Protein AF-A0A9N9N302-F1 (afdb_monomer)

InterPro domains:
  IPR014729 Rossmann-like alpha/beta/alpha sandwich fold [G3DSA:3.40.50.620] (1-184)
  IPR020058 Glutamyl/glutaminyl-tRNA synthetase, class Ib, catalytic domain [PF00749] (1-114)
  IPR020058 Glutamyl/glutaminyl-tRNA synthetase, class Ib, catalytic domain [PF00749] (119-184)
  IPR049940 Glutamyl-Q tRNA(Asp) synthetase/Glutamate--tRNA ligase [PTHR43311] (6-115)

Radius of gyration: 22.38 Å; Cα contacts (8 Å, |Δi|>4): 135; chains: 1; bounding box: 50×40×56 Å

Sequence (184 aa):
ELTQEKERYIKENGKSNYQYSRKCLQLNQKEVQNLLQNKTPYVLRLKIPQEHNYSFCDLVRGEVKFQGKDIEDFVLFRQNGIPNYNFACVIDDYLMKISHVLRGEEHLSNAGKQLRDKETSQWQLIGQLREKGYLPQAIVNYLLLLGWHPGTTEEVFNLEEAIKQFNLEGLNAR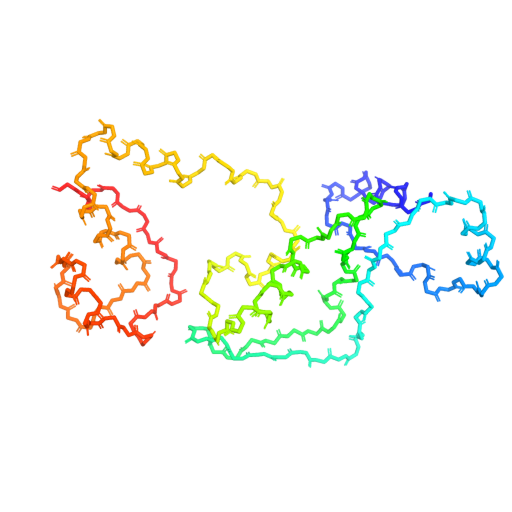GAVYDLEKLN

Foldseek 3Di:
DQVVVQVVCCVVVVDNPDFDPCVCVPDDPVRVVVCVVVVPQDFDFADFDQADKDWDQDLAPGIDIDGSVVDGRDTQAHSVRDGQPVNVVVVCCVVVVPPDDDDDPVVVPPVPPPPPDDVCPDVVVVVVCVVVPQDPQLVVLVVLLQQFDLPDPDSHDGPVRCVVSDDSVRGHPDGGDDDCVSSD

Secondary structure (DSSP, 8-state):
-HHHHHHHHHHHHS-S-PPP--GGGG--HHHHHHHHHTT----EE----SSPEEEEEETTTEEEEEEGGGS---EEE-TTSPBPHHHHHHHHHHHTT-------GGGGTTTS-TTSS-SSSSHHHHHHHHHTT--HHHHHHHHHTSSB--SSS-----HHHHHHH--GGGB-SSPPP--GGGG-

Structure (mmCIF, N/CA/C/O backbone):
data_AF-A0A9N9N302-F1
#
_entry.id   AF-A0A9N9N302-F1
#
loop_
_atom_site.group_PDB
_atom_site.id
_atom_site.type_symbol
_atom_site.label_atom_id
_atom_site.label_alt_id
_atom_site.label_comp_id
_atom_site.label_asym_id
_atom_site.label_entity_id
_atom_site.label_seq_id
_atom_site.pdbx_PDB_ins_code
_atom_site.Cartn_x
_atom_site.Cartn_y
_atom_site.Cartn_z
_atom_site.occupancy
_atom_site.B_iso_or_equiv
_atom_site.auth_seq_id
_atom_site.auth_comp_id
_atom_site.auth_asym_id
_atom_site.auth_atom_id
_atom_site.pdbx_PDB_model_num
ATOM 1 N N . GLU A 1 1 ? -11.206 7.698 26.979 1.00 81.12 1 GLU A N 1
ATOM 2 C CA . GLU A 1 1 ? -10.444 6.478 27.329 1.00 81.12 1 GLU A CA 1
ATOM 3 C C . GLU A 1 1 ? -9.479 6.026 26.239 1.00 81.12 1 GLU A C 1
ATOM 5 O O . GLU A 1 1 ? -8.291 6.220 26.430 1.00 81.12 1 GLU A O 1
ATOM 10 N N . LEU A 1 2 ? -9.930 5.493 25.093 1.00 85.50 2 LEU A N 1
ATOM 11 C CA . LEU A 1 2 ? -9.014 4.946 24.068 1.00 85.50 2 LEU A CA 1
ATOM 12 C C . LEU A 1 2 ? -7.982 5.963 23.546 1.00 85.50 2 LEU A C 1
ATOM 14 O O . LEU A 1 2 ? -6.823 5.624 23.332 1.00 85.50 2 LEU A O 1
ATOM 18 N N . THR A 1 3 ? -8.386 7.226 23.378 1.00 83.94 3 THR A N 1
ATOM 19 C CA . THR A 1 3 ? -7.467 8.315 23.007 1.00 83.94 3 THR A CA 1
ATOM 20 C C . THR A 1 3 ? -6.394 8.534 24.072 1.00 83.94 3 THR A C 1
ATOM 22 O O . THR A 1 3 ? -5.218 8.615 23.745 1.00 83.94 3 THR A O 1
ATOM 25 N N . GLN A 1 4 ? -6.786 8.541 25.348 1.00 86.19 4 GLN A N 1
ATOM 26 C CA . GLN A 1 4 ? -5.867 8.723 26.476 1.00 86.19 4 GLN A CA 1
ATOM 27 C C . GLN A 1 4 ? -4.920 7.528 26.634 1.00 86.19 4 GLN A C 1
ATOM 29 O O . GLN A 1 4 ? -3.762 7.708 26.991 1.00 86.19 4 GLN A O 1
ATOM 34 N N . GLU A 1 5 ? -5.391 6.309 26.356 1.00 86.19 5 GLU A N 1
ATOM 35 C CA . GLU A 1 5 ? -4.559 5.101 26.341 1.00 86.19 5 GLU A CA 1
ATOM 36 C C . GLU A 1 5 ? -3.462 5.202 25.273 1.00 86.19 5 GLU A C 1
ATOM 38 O O . GLU A 1 5 ? -2.284 4.996 25.567 1.00 86.19 5 GLU A O 1
ATOM 43 N N . LYS A 1 6 ? -3.836 5.618 24.056 1.00 85.38 6 LYS A N 1
ATOM 44 C CA . LYS A 1 6 ? -2.888 5.881 22.969 1.00 85.38 6 LYS A CA 1
ATOM 45 C C . LYS A 1 6 ? -1.891 6.985 23.336 1.00 85.38 6 LYS A C 1
ATOM 47 O O . LYS A 1 6 ? -0.692 6.816 23.134 1.00 85.38 6 LYS A O 1
ATOM 52 N N . GLU A 1 7 ? -2.365 8.110 23.868 1.00 87.81 7 GLU A N 1
ATOM 53 C CA . GLU A 1 7 ? -1.515 9.234 24.289 1.00 87.81 7 GLU A CA 1
ATOM 54 C C . GLU A 1 7 ? -0.524 8.824 25.384 1.00 87.81 7 GLU A C 1
ATOM 56 O O . GLU A 1 7 ? 0.654 9.181 25.316 1.00 87.81 7 GLU A O 1
ATOM 61 N N . ARG A 1 8 ? -0.975 8.024 26.358 1.00 88.25 8 ARG A N 1
ATOM 62 C CA . ARG A 1 8 ? -0.123 7.478 27.419 1.00 88.25 8 ARG A CA 1
ATOM 63 C C . ARG A 1 8 ? 0.974 6.585 26.844 1.00 88.25 8 ARG A C 1
ATOM 65 O O . ARG A 1 8 ? 2.140 6.809 27.155 1.00 88.25 8 ARG A O 1
ATOM 72 N N . TYR A 1 9 ? 0.626 5.651 25.956 1.00 86.94 9 TYR A N 1
ATOM 73 C CA . TYR A 1 9 ? 1.608 4.777 25.310 1.00 86.94 9 TYR A CA 1
ATOM 74 C C . TYR A 1 9 ? 2.693 5.572 24.578 1.00 86.94 9 TYR A C 1
ATOM 76 O O . TYR A 1 9 ? 3.880 5.273 24.721 1.00 86.94 9 TYR A O 1
ATOM 84 N N . ILE A 1 10 ? 2.292 6.595 23.816 1.00 87.38 10 ILE A N 1
ATOM 85 C CA . ILE A 1 10 ? 3.221 7.445 23.061 1.00 87.38 10 ILE A CA 1
ATOM 86 C C . ILE A 1 10 ? 4.165 8.184 24.012 1.00 87.38 10 ILE A C 1
ATOM 88 O O . ILE A 1 10 ? 5.368 8.235 23.760 1.00 87.38 10 ILE A O 1
ATOM 92 N N . LYS A 1 11 ? 3.634 8.724 25.114 1.00 89.12 11 LYS A N 1
ATOM 93 C CA . LYS A 1 11 ? 4.417 9.452 26.117 1.00 89.12 11 LYS A CA 1
ATOM 94 C C . LYS A 1 11 ? 5.436 8.558 26.829 1.00 89.12 11 LYS A C 1
ATOM 96 O O . LYS A 1 11 ? 6.553 9.001 27.068 1.00 89.12 11 LYS A O 1
ATOM 101 N N . GLU A 1 12 ? 5.060 7.327 27.165 1.00 91.38 12 GLU A N 1
ATOM 102 C CA . GLU A 1 12 ? 5.911 6.390 27.913 1.00 91.38 12 GLU A CA 1
ATOM 103 C C . GLU A 1 12 ? 6.979 5.725 27.037 1.00 91.38 12 GLU A C 1
ATOM 105 O O . GLU A 1 12 ? 8.106 5.530 27.480 1.00 91.38 12 GLU A O 1
ATOM 110 N N . ASN A 1 13 ? 6.645 5.396 25.786 1.00 87.12 13 ASN A N 1
ATOM 111 C CA . ASN A 1 13 ? 7.527 4.614 24.915 1.00 87.12 13 ASN A CA 1
ATOM 112 C C . ASN A 1 13 ? 8.286 5.461 23.887 1.00 87.12 13 ASN A C 1
ATOM 114 O O . ASN A 1 13 ? 9.156 4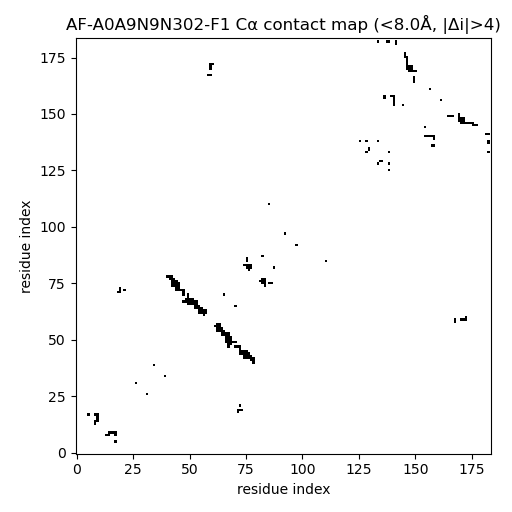.936 23.193 1.00 87.12 13 ASN A O 1
ATOM 118 N N . GLY A 1 14 ? 7.928 6.739 23.721 1.00 81.38 14 GLY A N 1
ATOM 119 C CA . GLY A 1 14 ? 8.500 7.619 22.697 1.00 81.38 14 GLY A CA 1
ATOM 120 C C . GLY A 1 14 ? 8.230 7.156 21.259 1.00 81.38 14 GLY A C 1
ATOM 121 O O . GLY A 1 14 ? 8.881 7.621 20.325 1.00 81.38 14 GLY A O 1
ATOM 122 N N . LYS A 1 15 ? 7.293 6.219 21.060 1.00 76.50 15 LYS A N 1
ATOM 123 C CA . LYS A 1 15 ? 6.973 5.615 19.762 1.00 76.50 15 LYS A CA 1
ATOM 124 C C . LYS A 1 15 ? 5.497 5.794 19.431 1.00 76.50 15 LYS A C 1
ATOM 126 O O . LYS A 1 15 ? 4.630 5.687 20.292 1.00 76.50 15 LYS A O 1
ATOM 131 N N . SER A 1 16 ? 5.207 6.030 18.154 1.00 72.75 16 SER A N 1
ATOM 132 C CA . SER A 1 16 ? 3.845 6.222 17.640 1.00 72.75 16 SER A CA 1
ATOM 133 C C . SER A 1 16 ? 3.127 4.925 17.254 1.00 72.75 16 SER A C 1
ATOM 135 O O . SER A 1 16 ? 1.956 4.972 16.882 1.00 72.75 16 SER A O 1
ATOM 137 N N . ASN A 1 17 ? 3.793 3.771 17.350 1.00 76.88 17 ASN A N 1
ATOM 138 C CA . ASN A 1 17 ? 3.278 2.457 16.951 1.00 76.88 17 ASN A CA 1
ATOM 139 C C . ASN A 1 17 ? 2.370 1.809 18.013 1.00 76.88 17 ASN A C 1
ATOM 141 O O . ASN A 1 17 ? 2.449 0.605 18.243 1.00 76.88 17 ASN A O 1
ATOM 145 N N . TYR A 1 18 ? 1.523 2.605 18.667 1.00 82.62 18 TYR A N 1
ATOM 146 C CA . TYR A 1 18 ? 0.508 2.080 19.576 1.00 82.62 18 TYR A CA 1
ATOM 147 C C . TYR A 1 18 ? -0.401 1.101 18.828 1.00 82.62 18 TYR A C 1
ATOM 149 O O . TYR A 1 18 ? -0.991 1.473 17.814 1.00 82.62 18 TYR A O 1
ATOM 157 N N . GLN A 1 19 ? -0.535 -0.110 19.364 1.00 84.19 19 GLN A N 1
ATOM 158 C CA . GLN A 1 19 ? -1.494 -1.103 18.900 1.00 84.19 19 GLN A CA 1
ATOM 159 C C . GLN A 1 19 ? -2.711 -1.103 19.815 1.00 84.19 19 GLN A C 1
ATOM 161 O O . GLN A 1 19 ? -2.589 -1.078 21.041 1.00 84.19 19 GLN A O 1
ATOM 166 N N . TYR A 1 20 ? -3.895 -1.148 19.216 1.00 89.50 20 TYR A N 1
ATOM 167 C CA . TYR A 1 20 ? -5.139 -1.216 19.964 1.00 89.50 20 TYR A CA 1
ATOM 168 C C . TYR A 1 20 ? -5.222 -2.462 20.862 1.00 89.50 20 TYR A C 1
ATOM 170 O O . TYR A 1 20 ? -5.165 -3.594 20.390 1.00 89.50 20 TYR A O 1
ATOM 178 N N . SER A 1 21 ? -5.462 -2.247 22.158 1.00 89.62 21 SER A N 1
ATOM 179 C CA . SER A 1 21 ? -5.502 -3.287 23.200 1.00 89.62 21 SER A CA 1
ATOM 180 C C . SER A 1 21 ? -6.695 -4.245 23.138 1.00 89.62 21 SER A C 1
ATOM 182 O O . SER A 1 21 ? -6.805 -5.137 23.975 1.00 89.62 21 SER A O 1
ATOM 184 N N . ARG A 1 22 ? -7.628 -4.055 22.193 1.00 92.88 22 ARG A N 1
ATOM 185 C CA . ARG A 1 22 ? -8.879 -4.830 22.083 1.00 92.88 22 ARG A CA 1
ATOM 186 C C . ARG A 1 22 ? -9.813 -4.734 23.289 1.00 92.88 22 ARG A C 1
ATOM 188 O O . ARG A 1 22 ? -10.764 -5.508 23.381 1.00 92.88 22 ARG A O 1
ATOM 195 N N . LYS A 1 23 ? -9.618 -3.746 24.171 1.00 92.69 23 LYS A N 1
ATOM 196 C CA . LYS A 1 23 ? -10.437 -3.536 25.379 1.00 92.69 23 LYS A CA 1
ATOM 197 C C . LYS A 1 23 ? -11.946 -3.547 25.097 1.00 92.69 23 LYS A C 1
ATOM 199 O O . LYS A 1 23 ? -12.710 -4.096 25.883 1.00 92.69 23 LYS A O 1
ATOM 204 N N . CYS A 1 24 ? -12.398 -3.000 23.964 1.00 94.12 24 CYS A N 1
ATOM 205 C CA . CYS A 1 24 ? -13.832 -2.936 23.656 1.00 94.12 24 CYS A CA 1
ATOM 206 C C . CYS A 1 24 ? -14.459 -4.299 23.329 1.00 94.12 24 CYS A C 1
ATOM 208 O O . CYS A 1 24 ? -15.681 -4.392 23.339 1.00 94.12 24 CYS A O 1
ATOM 210 N N . LEU A 1 25 ? -13.672 -5.356 23.089 1.00 94.00 25 LEU A N 1
ATOM 211 C CA . LEU A 1 25 ? -14.204 -6.718 22.948 1.00 94.00 25 LEU A CA 1
ATOM 212 C C . LEU A 1 25 ? -14.766 -7.274 24.266 1.00 94.00 25 LEU A C 1
ATOM 214 O O . LEU A 1 25 ? -15.504 -8.252 24.236 1.00 94.00 25 LEU A O 1
ATOM 218 N N . GLN A 1 26 ? -14.413 -6.669 25.404 1.00 94.75 26 GLN A N 1
ATOM 219 C CA . GLN A 1 26 ? -14.879 -7.076 26.733 1.00 94.75 26 GLN A CA 1
ATOM 220 C C . GLN A 1 26 ? -16.200 -6.406 27.135 1.00 94.75 26 GLN A C 1
ATOM 222 O O . GLN A 1 26 ? -16.770 -6.767 28.161 1.00 94.75 26 GLN A O 1
ATOM 227 N N . LEU A 1 27 ? -16.684 -5.436 26.349 1.00 95.19 27 LEU A N 1
ATOM 228 C CA . LEU A 1 27 ? -17.934 -4.742 26.645 1.00 95.19 27 LEU A CA 1
ATOM 229 C C . LEU A 1 27 ? -19.123 -5.687 26.468 1.00 95.19 27 LEU A C 1
ATOM 231 O O . LEU A 1 27 ? -19.257 -6.359 25.443 1.00 95.19 27 LEU A O 1
ATOM 235 N N . ASN A 1 28 ? -20.024 -5.693 27.443 1.00 96.62 28 ASN A N 1
ATOM 236 C CA . ASN A 1 28 ? -21.290 -6.406 27.327 1.00 96.62 28 ASN A CA 1
ATOM 237 C C . ASN A 1 28 ? -22.333 -5.575 26.554 1.00 96.62 28 ASN A C 1
ATOM 239 O O . ASN A 1 28 ? -22.185 -4.372 26.338 1.00 96.62 28 ASN A O 1
ATOM 243 N N . GLN A 1 29 ? -23.434 -6.213 26.146 1.00 96.19 29 GLN A N 1
ATOM 244 C CA . GLN A 1 29 ? -24.476 -5.553 25.348 1.00 96.19 29 GLN A CA 1
ATOM 245 C C . GLN A 1 29 ? -25.088 -4.327 26.041 1.00 96.19 29 GLN A C 1
ATOM 247 O O . GLN A 1 29 ? -25.385 -3.341 25.370 1.00 96.19 29 GLN A O 1
ATOM 252 N N . LYS A 1 30 ? -25.249 -4.358 27.370 1.00 97.19 30 LYS A N 1
ATOM 253 C CA . LYS A 1 30 ? -25.818 -3.243 28.138 1.00 97.19 30 LYS A CA 1
ATOM 254 C C . LYS A 1 30 ? -24.877 -2.038 28.141 1.00 97.19 30 LYS A C 1
ATOM 256 O O . LYS A 1 30 ? -25.323 -0.912 27.949 1.00 97.19 30 LYS A O 1
ATOM 261 N N . GLU A 1 31 ? -23.577 -2.268 28.307 1.00 96.69 31 GLU A N 1
ATOM 262 C CA . GLU A 1 31 ? -22.552 -1.222 28.222 1.00 96.69 31 GLU A CA 1
ATOM 263 C C . GLU A 1 31 ? -22.497 -0.608 26.824 1.00 96.69 31 GLU A C 1
ATOM 265 O O . GLU A 1 31 ? -22.510 0.615 26.693 1.00 96.69 31 GLU A O 1
ATOM 270 N N . VAL A 1 32 ? -22.509 -1.441 25.777 1.00 95.88 32 VAL A N 1
ATOM 271 C CA . VAL A 1 32 ? -22.543 -0.969 24.385 1.00 95.88 32 VAL A CA 1
ATOM 272 C C . VAL A 1 32 ? -23.787 -0.116 24.133 1.00 95.88 32 VAL A C 1
ATOM 274 O O . VAL A 1 32 ? -23.670 0.989 23.607 1.00 95.88 32 VAL A O 1
ATOM 277 N N .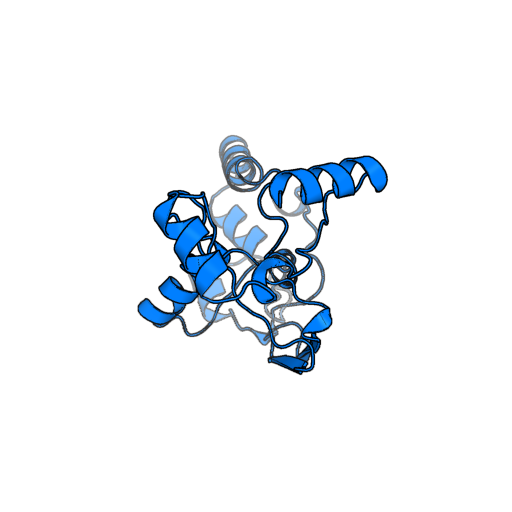 GLN A 1 33 ? -24.970 -0.579 24.546 1.00 97.12 33 GLN A N 1
ATOM 278 C CA . GLN A 1 33 ? -26.211 0.181 24.385 1.00 97.12 33 GLN A CA 1
ATOM 279 C C . GLN A 1 33 ? -26.171 1.519 25.127 1.00 97.12 33 GLN A C 1
ATOM 281 O O . GLN A 1 33 ? -26.540 2.535 24.542 1.00 97.12 33 GLN A O 1
ATOM 286 N N . ASN A 1 34 ? -25.664 1.548 26.362 1.00 97.75 34 ASN A N 1
ATOM 287 C CA . ASN A 1 34 ? -25.499 2.790 27.118 1.00 97.75 34 ASN A CA 1
ATOM 288 C C . ASN A 1 34 ? -24.563 3.776 26.397 1.00 97.75 34 ASN A C 1
ATOM 290 O O . ASN A 1 34 ? -24.878 4.960 26.287 1.00 97.75 34 ASN A O 1
ATOM 294 N N . LEU A 1 35 ? -23.429 3.306 25.865 1.00 96.00 35 LEU A N 1
ATOM 295 C CA . LEU A 1 35 ? -22.487 4.150 25.120 1.00 96.00 35 LEU A CA 1
ATOM 296 C C . LEU A 1 35 ? -23.121 4.739 23.852 1.00 96.00 35 LEU A C 1
ATOM 298 O O . LEU A 1 35 ? -22.928 5.927 23.573 1.00 96.00 35 LEU A O 1
ATOM 302 N N . LEU A 1 36 ? -23.894 3.930 23.118 1.00 95.06 36 LEU A N 1
ATOM 303 C CA . LEU A 1 36 ? -24.610 4.352 21.912 1.00 95.06 36 LEU A CA 1
ATOM 304 C C . LEU A 1 36 ? -25.732 5.352 22.228 1.00 95.06 36 LEU A C 1
ATOM 306 O O . LEU A 1 36 ? -25.835 6.375 21.552 1.00 95.06 36 LEU A O 1
ATOM 310 N N . GLN A 1 37 ? -26.531 5.109 23.275 1.00 97.00 37 GLN A N 1
ATOM 311 C CA . GLN A 1 37 ? -27.570 6.042 23.738 1.00 97.00 37 GLN A CA 1
ATOM 312 C C . GLN A 1 37 ? -26.974 7.394 24.146 1.00 97.00 37 GLN A C 1
ATOM 314 O O . GLN A 1 37 ? -27.520 8.443 23.806 1.00 97.00 37 GLN A O 1
ATOM 319 N N . ASN A 1 38 ? -25.800 7.371 24.780 1.00 97.00 38 ASN A N 1
ATOM 320 C CA . ASN A 1 38 ? -25.050 8.567 25.161 1.00 97.00 38 ASN A CA 1
ATOM 321 C C . ASN A 1 38 ? -24.326 9.250 23.986 1.00 97.00 38 ASN A C 1
ATOM 323 O O . ASN A 1 38 ? -23.586 10.207 24.209 1.00 97.00 38 ASN A O 1
ATOM 327 N N . LYS A 1 39 ? -24.506 8.777 22.743 1.00 95.00 39 LYS A N 1
ATOM 328 C CA . LYS A 1 39 ? -23.837 9.297 21.535 1.00 95.00 39 LYS A CA 1
ATOM 329 C C . LYS A 1 39 ? -22.312 9.354 21.680 1.00 95.00 39 LYS A C 1
ATOM 331 O O . LYS A 1 39 ? -21.660 10.263 21.167 1.00 95.00 39 LYS A O 1
ATOM 336 N N . THR A 1 40 ? -21.738 8.382 22.390 1.00 93.81 40 THR A N 1
ATOM 337 C CA . THR A 1 40 ? -20.289 8.310 22.598 1.00 93.81 40 THR A CA 1
ATOM 338 C C . THR A 1 40 ? -19.595 8.111 21.247 1.00 93.81 40 THR A C 1
ATOM 340 O O . THR A 1 40 ? -19.942 7.161 20.543 1.00 93.81 40 THR A O 1
ATOM 343 N N . PRO A 1 41 ? -18.613 8.948 20.862 1.00 92.56 41 PRO A N 1
ATOM 344 C CA . PRO A 1 41 ? -17.900 8.779 19.600 1.00 92.56 41 PRO A CA 1
ATOM 345 C C . PRO A 1 41 ? -17.187 7.426 19.519 1.00 92.56 41 PRO A C 1
ATOM 347 O O . PRO A 1 41 ? -16.474 7.032 20.445 1.00 92.56 41 PRO A O 1
ATOM 350 N N . TYR A 1 42 ? -17.319 6.737 18.387 1.00 93.25 42 TYR A N 1
ATOM 351 C CA . TYR A 1 42 ? -16.712 5.427 18.155 1.00 93.25 42 TYR A CA 1
ATOM 352 C C . TYR A 1 42 ? -16.136 5.313 16.743 1.00 93.25 42 TYR A C 1
ATOM 354 O O . TYR A 1 42 ? -16.426 6.109 15.855 1.00 93.25 42 TYR A O 1
ATOM 362 N N . VAL A 1 43 ? -15.290 4.308 16.545 1.00 93.00 43 VAL A N 1
ATOM 363 C CA . VAL A 1 43 ? -14.763 3.909 15.236 1.00 93.00 43 VAL A CA 1
ATOM 364 C C . VAL A 1 43 ? -15.140 2.457 14.983 1.00 93.00 43 VAL A C 1
ATOM 366 O O . VAL A 1 43 ? -15.290 1.691 15.936 1.00 93.00 43 VAL A O 1
ATOM 369 N N . LEU A 1 44 ? -15.257 2.063 13.718 1.00 93.00 44 LEU A N 1
ATOM 370 C CA . LEU A 1 44 ? -15.395 0.652 13.360 1.00 93.00 44 LEU A CA 1
ATOM 371 C C . LEU A 1 44 ? -14.012 0.08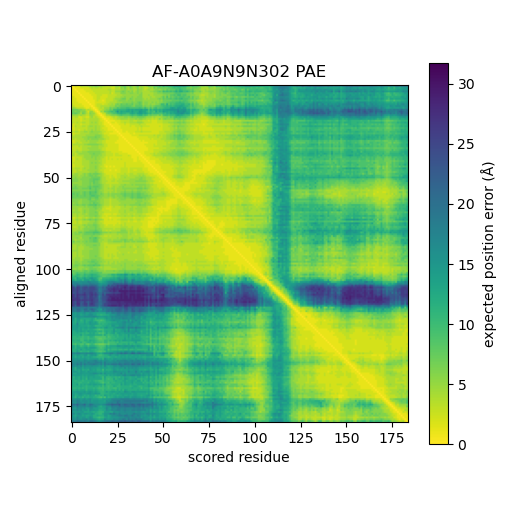7 13.061 1.00 93.00 44 LEU A C 1
ATOM 373 O O . LEU A 1 44 ? -13.247 0.694 12.312 1.00 93.00 44 LEU A O 1
ATOM 377 N N . ARG A 1 45 ? -13.689 -1.061 13.652 1.00 93.12 45 ARG A N 1
ATOM 378 C CA . ARG A 1 45 ? -12.425 -1.777 13.451 1.00 93.12 45 ARG A CA 1
ATOM 379 C C . ARG A 1 45 ? -12.699 -3.156 12.879 1.00 93.12 45 ARG A C 1
ATOM 381 O O . ARG A 1 45 ? -13.729 -3.753 13.190 1.00 93.12 45 ARG A O 1
ATOM 388 N N . LEU A 1 46 ? -11.771 -3.659 12.074 1.00 91.06 46 LEU A N 1
ATOM 389 C CA . LEU A 1 46 ? -11.801 -5.050 11.642 1.00 91.06 46 LEU A CA 1
ATOM 390 C C . LEU A 1 46 ? -11.266 -5.922 12.777 1.00 91.06 46 LEU A C 1
ATOM 392 O O . LEU A 1 46 ? -10.159 -5.691 13.249 1.00 91.06 46 LEU A O 1
ATOM 396 N N . LYS A 1 47 ? -12.046 -6.909 13.221 1.00 93.81 47 LYS A N 1
ATOM 397 C CA . LYS A 1 47 ? -11.591 -7.881 14.219 1.00 93.81 47 LYS A CA 1
ATOM 398 C C . LYS A 1 47 ? -10.759 -8.955 13.526 1.00 93.81 47 LYS A C 1
ATOM 400 O O . LYS A 1 47 ? -11.316 -9.769 12.794 1.00 93.81 47 LYS A O 1
ATOM 405 N N . ILE A 1 48 ? -9.459 -8.989 13.795 1.00 91.94 48 ILE A N 1
ATOM 406 C CA . ILE A 1 48 ? -8.540 -9.965 13.207 1.00 91.94 48 ILE A CA 1
ATOM 407 C C . ILE A 1 48 ? -8.439 -11.223 14.095 1.00 91.94 48 ILE A C 1
ATOM 409 O O . ILE A 1 48 ? -8.055 -11.128 15.264 1.00 91.94 48 ILE A O 1
ATOM 413 N N . PRO A 1 49 ? -8.743 -12.432 13.597 1.00 92.19 49 PRO A N 1
ATOM 414 C CA . PRO A 1 49 ? -8.400 -13.681 14.288 1.00 92.19 49 PRO A CA 1
ATOM 415 C C . PRO A 1 49 ? -6.893 -13.760 14.593 1.00 92.19 49 PRO A C 1
ATOM 417 O O . PRO A 1 49 ? -6.094 -13.650 13.666 1.00 92.19 49 PRO A O 1
ATOM 420 N N . GLN A 1 50 ? -6.484 -13.919 15.860 1.00 90.75 50 GLN A N 1
ATOM 421 C CA . GLN A 1 50 ? -5.061 -13.821 16.256 1.00 90.75 50 GLN A CA 1
ATOM 422 C C . GLN A 1 50 ? -4.274 -15.091 15.960 1.00 90.75 50 GLN A C 1
ATOM 424 O O . GLN A 1 50 ? -3.085 -15.044 15.659 1.00 90.75 50 GLN A O 1
ATOM 429 N N . GLU A 1 51 ? -4.972 -16.214 15.996 1.00 93.69 51 GLU A N 1
ATOM 430 C CA . GLU A 1 51 ? -4.429 -17.560 15.826 1.00 93.69 51 GLU A CA 1
ATOM 431 C C . GLU A 1 51 ? -4.393 -17.991 14.353 1.00 93.69 51 GLU A C 1
ATOM 433 O O . GLU A 1 51 ? -3.875 -19.056 14.021 1.00 93.69 51 GLU A O 1
ATOM 438 N N . HIS A 1 52 ? -4.932 -17.167 13.452 1.00 91.00 52 HIS A N 1
ATOM 439 C CA . HIS A 1 52 ? -4.952 -17.461 12.027 1.00 91.00 52 HIS A CA 1
ATOM 440 C C . HIS A 1 52 ? -3.632 -17.071 11.357 1.00 91.00 52 HIS A C 1
ATOM 442 O O . HIS A 1 52 ? -3.086 -16.001 11.623 1.00 91.00 52 HIS A O 1
ATOM 448 N N . ASN A 1 53 ? -3.149 -17.916 10.447 1.00 89.69 53 ASN A N 1
ATOM 449 C CA . ASN A 1 53 ? -2.018 -17.607 9.578 1.00 89.69 53 ASN A CA 1
ATOM 450 C C . ASN A 1 53 ? -2.550 -17.190 8.211 1.00 89.69 53 ASN A C 1
ATOM 452 O O . ASN A 1 53 ? -3.258 -17.958 7.567 1.00 89.69 53 ASN A O 1
ATOM 456 N N . TYR A 1 54 ? -2.190 -15.990 7.776 1.00 88.25 54 TYR A N 1
ATOM 457 C CA . TYR A 1 54 ? -2.540 -15.460 6.467 1.00 88.25 54 TYR A CA 1
ATOM 458 C C . TYR A 1 54 ? -1.365 -15.663 5.521 1.00 88.25 54 TYR A C 1
ATOM 460 O O . TYR A 1 54 ? -0.209 -15.445 5.896 1.00 88.25 54 TYR A O 1
ATOM 468 N N . SER A 1 55 ? -1.654 -16.030 4.282 1.00 87.69 55 SER A N 1
ATOM 469 C CA . SER A 1 55 ? -0.662 -16.022 3.218 1.00 87.69 55 SER A CA 1
ATOM 470 C C . SER A 1 55 ? -1.276 -15.585 1.901 1.00 87.69 55 SER A C 1
ATOM 472 O O . SER A 1 55 ? -2.477 -15.736 1.672 1.00 87.69 55 SER A O 1
ATOM 474 N N . PHE A 1 56 ? -0.442 -15.019 1.039 1.00 87.75 56 PHE A N 1
ATOM 475 C CA . PHE A 1 56 ? -0.779 -14.770 -0.354 1.00 87.75 56 PHE A CA 1
ATOM 476 C C . PHE A 1 56 ? 0.469 -14.928 -1.223 1.00 87.75 56 PHE A C 1
ATOM 478 O O . PHE A 1 56 ? 1.596 -14.884 -0.727 1.00 87.75 56 PHE A O 1
ATOM 485 N N . CYS A 1 57 ? 0.256 -15.138 -2.519 1.00 86.62 57 CYS A N 1
ATOM 486 C CA . CYS A 1 57 ? 1.332 -15.154 -3.500 1.00 86.62 57 CYS A CA 1
ATOM 487 C C . CYS A 1 57 ? 1.470 -13.753 -4.099 1.00 86.62 57 CYS A C 1
ATOM 489 O O . CYS A 1 57 ? 0.554 -13.271 -4.764 1.00 86.62 57 CYS A O 1
ATOM 491 N N . ASP A 1 58 ? 2.589 -13.095 -3.825 1.00 88.81 58 ASP A N 1
ATOM 492 C CA . ASP A 1 58 ? 3.000 -11.873 -4.503 1.00 88.81 58 ASP A CA 1
ATOM 493 C C . ASP A 1 58 ? 3.717 -12.242 -5.806 1.00 88.81 58 ASP A C 1
ATOM 495 O O . ASP A 1 58 ? 4.589 -13.113 -5.815 1.00 88.81 58 ASP A O 1
ATOM 499 N N . LEU A 1 59 ? 3.372 -11.575 -6.908 1.00 87.31 59 LEU A N 1
ATOM 500 C CA . LEU A 1 59 ? 3.926 -11.899 -8.226 1.00 87.31 59 LEU A CA 1
ATOM 501 C C . LEU A 1 59 ? 5.437 -11.643 -8.336 1.00 87.31 59 LEU A C 1
ATOM 503 O O . LEU A 1 59 ? 6.082 -12.242 -9.190 1.00 87.31 59 LEU A O 1
ATOM 507 N N . VAL A 1 60 ? 6.006 -10.790 -7.479 1.00 87.31 60 VAL A N 1
ATOM 508 C CA . VAL A 1 60 ? 7.431 -10.424 -7.492 1.00 87.31 60 VAL A CA 1
ATOM 509 C C . VAL A 1 60 ? 8.191 -11.082 -6.334 1.00 87.31 60 VAL A C 1
ATOM 511 O O . VAL A 1 60 ? 9.339 -11.496 -6.490 1.00 87.31 60 VAL A O 1
ATOM 514 N N . ARG A 1 61 ? 7.577 -11.178 -5.148 1.00 84.12 61 ARG A N 1
ATOM 515 C CA . ARG A 1 61 ? 8.210 -11.700 -3.920 1.00 84.12 61 ARG A CA 1
ATOM 516 C C . ARG A 1 61 ? 7.917 -13.181 -3.652 1.00 84.12 61 ARG A C 1
ATOM 518 O O . ARG A 1 61 ? 8.574 -13.765 -2.791 1.00 84.12 61 ARG A O 1
ATOM 525 N N . GLY A 1 62 ? 6.968 -13.788 -4.361 1.00 88.25 62 GLY A N 1
ATOM 526 C CA . GLY A 1 62 ? 6.507 -15.150 -4.103 1.00 88.25 62 GLY A CA 1
ATOM 527 C C . GLY A 1 62 ? 5.610 -15.237 -2.866 1.00 88.25 62 GLY A C 1
ATOM 528 O O . GLY A 1 62 ? 4.809 -14.346 -2.593 1.00 88.25 62 GLY A O 1
ATOM 529 N N . GLU A 1 63 ? 5.707 -16.333 -2.111 1.00 90.31 63 GLU A N 1
ATOM 530 C CA . GLU A 1 63 ? 4.836 -16.565 -0.954 1.00 90.31 63 GLU A CA 1
ATOM 531 C C . GLU A 1 63 ? 5.159 -15.609 0.207 1.00 90.31 63 GLU A C 1
ATOM 533 O O . GLU A 1 63 ? 6.256 -15.628 0.769 1.00 90.31 63 GLU A O 1
ATOM 538 N N . VAL A 1 64 ? 4.168 -14.818 0.620 1.00 86.19 64 VAL A N 1
ATOM 539 C CA . VAL A 1 64 ? 4.254 -13.924 1.779 1.00 86.19 64 VAL A CA 1
ATOM 540 C C . VAL A 1 64 ? 3.338 -14.442 2.883 1.00 86.19 64 VAL A C 1
ATOM 542 O O . VAL A 1 64 ? 2.192 -14.809 2.622 1.00 86.19 64 VAL A O 1
ATOM 545 N N . LYS A 1 65 ? 3.837 -14.484 4.125 1.00 86.19 65 LYS A N 1
ATOM 546 C CA . LYS A 1 65 ? 3.126 -15.028 5.295 1.00 86.19 65 LYS A CA 1
ATOM 547 C C . LYS A 1 65 ? 3.060 -14.022 6.431 1.00 86.19 65 LYS A C 1
ATOM 549 O O . LYS A 1 65 ? 4.039 -13.338 6.715 1.00 86.19 65 LYS A O 1
ATOM 554 N N . PHE A 1 66 ? 1.929 -14.014 7.126 1.00 86.75 66 PHE A N 1
ATOM 555 C CA . PHE A 1 66 ? 1.670 -13.181 8.295 1.00 86.75 66 PHE A CA 1
ATOM 556 C C . PHE A 1 66 ? 0.916 -13.991 9.343 1.00 86.75 66 PHE A C 1
ATOM 558 O O . PHE A 1 66 ? 0.067 -14.817 9.007 1.00 86.75 66 PHE A O 1
ATOM 565 N N . GLN A 1 67 ? 1.182 -13.734 10.620 1.00 87.06 67 GLN A N 1
ATOM 566 C CA . GLN A 1 67 ? 0.373 -14.285 11.704 1.00 87.06 67 GLN A CA 1
ATOM 567 C C . GLN A 1 67 ? -0.637 -13.233 12.147 1.00 87.06 67 GLN A C 1
ATOM 569 O O . GLN A 1 67 ? -0.312 -12.052 12.233 1.00 87.06 67 GLN A O 1
ATOM 574 N N . GLY A 1 68 ? -1.863 -13.648 12.456 1.00 87.62 68 GLY A N 1
ATOM 575 C CA . GLY A 1 68 ? -2.932 -12.739 12.862 1.00 87.62 68 GLY A CA 1
ATOM 576 C C . GLY A 1 68 ? -2.577 -11.895 14.081 1.00 87.62 68 GLY A C 1
ATOM 577 O O . GLY A 1 68 ? -2.960 -10.732 14.144 1.00 87.62 68 GLY A O 1
ATOM 578 N N . LYS A 1 69 ? -1.783 -12.441 15.007 1.00 87.31 69 LYS A N 1
ATOM 579 C CA . LYS A 1 69 ? -1.239 -11.720 16.168 1.00 87.31 69 LYS A CA 1
ATOM 580 C C . LYS A 1 69 ? -0.356 -10.517 15.806 1.00 87.31 69 LYS A C 1
ATOM 582 O O . LYS A 1 69 ? -0.234 -9.593 16.601 1.00 87.31 69 LYS A O 1
ATOM 587 N N . ASP A 1 70 ? 0.250 -10.529 14.619 1.00 85.19 70 ASP A N 1
ATOM 588 C CA . ASP A 1 70 ? 1.121 -9.457 14.130 1.00 85.19 70 ASP A CA 1
ATOM 589 C C . ASP A 1 70 ? 0.324 -8.392 13.345 1.00 85.19 70 ASP A C 1
ATOM 591 O O . ASP A 1 70 ? 0.881 -7.382 12.912 1.00 85.19 70 ASP A O 1
ATOM 595 N N . ILE A 1 71 ? -0.988 -8.599 13.171 1.00 85.75 71 ILE A N 1
ATOM 596 C CA . ILE A 1 71 ? -1.904 -7.709 12.455 1.00 85.75 71 ILE A CA 1
ATOM 597 C C . ILE A 1 71 ? -2.836 -7.031 13.469 1.00 85.75 71 ILE A C 1
ATOM 599 O O . ILE A 1 71 ? -3.593 -7.678 14.193 1.00 85.75 71 ILE A O 1
ATOM 603 N N . GLU A 1 72 ? -2.805 -5.699 13.503 1.00 86.81 72 GLU A N 1
ATOM 604 C CA . GLU A 1 72 ? -3.674 -4.906 14.377 1.00 86.81 72 GLU A CA 1
ATOM 605 C C . GLU A 1 72 ? -5.142 -4.943 13.912 1.00 86.81 72 GLU A C 1
ATOM 607 O O . GLU A 1 72 ? -5.428 -4.955 12.715 1.00 86.81 72 GLU A O 1
ATOM 612 N N . ASP A 1 73 ? -6.083 -4.831 14.857 1.00 90.75 73 ASP A N 1
ATOM 613 C CA . ASP A 1 73 ? -7.479 -4.468 14.579 1.00 90.75 73 ASP A CA 1
ATOM 614 C C . ASP A 1 73 ? -7.579 -3.015 14.087 1.00 90.75 73 ASP A C 1
ATOM 616 O O . ASP A 1 73 ? -7.932 -2.086 14.828 1.00 90.75 73 ASP A O 1
ATOM 620 N N . PHE A 1 74 ? -7.218 -2.796 12.826 1.00 87.62 74 PHE A N 1
ATOM 621 C CA . PHE A 1 74 ? -7.163 -1.470 12.232 1.00 87.62 74 PHE A CA 1
ATOM 622 C C . PHE A 1 74 ? -8.560 -0.877 12.005 1.00 87.62 74 PHE A C 1
ATOM 624 O O . PHE A 1 74 ? -9.569 -1.569 11.852 1.00 87.62 74 PHE A O 1
ATOM 631 N N . VAL A 1 75 ? -8.616 0.455 12.003 1.00 89.88 75 VAL A N 1
ATOM 632 C CA . VAL A 1 75 ? -9.851 1.220 11.800 1.00 89.88 75 VAL A CA 1
ATOM 633 C C . VAL A 1 75 ? -10.304 1.112 10.344 1.00 89.88 75 VAL A C 1
ATOM 635 O O . VAL A 1 75 ? -9.547 1.475 9.445 1.00 89.88 75 VAL A O 1
ATOM 638 N N . LEU A 1 76 ? -11.550 0.681 10.138 1.00 89.06 76 LEU A N 1
ATOM 639 C CA . LEU A 1 76 ? -12.263 0.685 8.859 1.00 89.06 76 LEU A CA 1
ATOM 640 C C . LEU A 1 76 ? -13.015 1.994 8.638 1.00 89.06 76 LEU A C 1
ATOM 642 O O . LEU A 1 76 ? -12.919 2.564 7.561 1.00 89.06 76 LEU A O 1
ATOM 646 N N . PHE A 1 77 ? -13.713 2.493 9.661 1.00 91.44 77 PHE A N 1
ATOM 647 C CA . PHE A 1 77 ? -14.447 3.759 9.604 1.00 91.44 77 PHE A CA 1
ATOM 648 C C . PHE A 1 77 ? -14.052 4.658 10.762 1.00 91.44 77 PHE A C 1
ATOM 650 O O . PHE A 1 77 ? -14.052 4.243 11.925 1.00 91.44 77 PHE A O 1
ATOM 657 N N . ARG A 1 78 ? -13.734 5.909 10.432 1.00 89.19 78 ARG A N 1
ATOM 658 C CA . ARG A 1 78 ? -13.464 6.958 11.415 1.00 89.19 78 ARG A CA 1
ATOM 659 C C . ARG A 1 78 ? -14.772 7.447 12.049 1.00 89.19 78 ARG A C 1
ATOM 661 O O . ARG A 1 78 ? -15.860 7.168 11.556 1.00 89.19 78 ARG A O 1
ATOM 668 N N . GLN A 1 79 ? -14.655 8.231 13.121 1.00 89.69 79 GLN A N 1
ATOM 669 C CA . GLN A 1 79 ? -15.804 8.787 13.858 1.00 89.69 79 GLN A CA 1
ATOM 670 C C . GLN A 1 79 ? -16.736 9.641 12.986 1.00 89.69 79 GLN A C 1
ATOM 672 O O . GLN A 1 79 ? -17.927 9.720 13.252 1.00 89.69 79 GLN A O 1
ATOM 677 N N . ASN A 1 80 ? -16.200 10.270 11.940 1.00 89.19 80 ASN A N 1
ATOM 678 C CA . ASN A 1 80 ? -16.958 11.081 10.989 1.00 89.19 80 ASN A CA 1
ATOM 679 C C . ASN A 1 80 ? -17.601 10.261 9.853 1.00 89.19 80 ASN A C 1
ATOM 681 O O . ASN A 1 80 ? -18.073 10.845 8.885 1.00 89.19 80 ASN A O 1
ATOM 685 N N . GLY A 1 81 ? -17.581 8.926 9.930 1.00 86.69 81 GLY A N 1
ATOM 686 C CA . GLY A 1 81 ? -18.162 8.044 8.916 1.00 86.69 81 GLY A CA 1
ATOM 687 C C . GLY A 1 81 ? -17.322 7.886 7.648 1.00 86.69 81 GLY A C 1
ATOM 688 O O . GLY A 1 81 ? -17.727 7.161 6.746 1.00 86.69 81 GLY A O 1
ATOM 689 N N . ILE A 1 82 ? -16.144 8.513 7.571 1.00 89.19 82 ILE A N 1
ATOM 690 C CA . ILE A 1 82 ? -15.255 8.369 6.415 1.00 89.19 82 ILE A CA 1
ATOM 691 C C . ILE A 1 82 ? -14.495 7.037 6.526 1.00 89.19 82 ILE A C 1
ATOM 693 O O . ILE A 1 82 ? -13.886 6.770 7.578 1.00 89.19 82 ILE A O 1
ATOM 697 N N . PRO A 1 83 ? -14.501 6.200 5.472 1.00 89.25 83 PRO A N 1
ATOM 698 C CA . PRO A 1 83 ? -13.727 4.971 5.455 1.00 89.25 83 PRO A CA 1
ATOM 699 C C . PRO A 1 83 ? -12.223 5.263 5.472 1.00 89.25 83 PRO A C 1
ATOM 701 O O . PRO A 1 83 ? -11.735 6.287 4.995 1.00 89.25 83 PRO A O 1
ATOM 704 N N . ASN A 1 84 ? -11.456 4.347 6.045 1.00 86.25 84 ASN A N 1
ATOM 705 C CA . ASN A 1 84 ? -10.008 4.357 5.924 1.00 86.25 84 ASN A CA 1
ATOM 706 C C . ASN A 1 84 ? -9.613 3.985 4.487 1.00 86.25 84 ASN A C 1
ATOM 708 O O . ASN A 1 84 ? -10.255 3.135 3.876 1.00 86.25 84 ASN A O 1
ATOM 712 N N . TYR A 1 85 ? -8.526 4.579 3.992 1.00 81.75 85 TYR A N 1
ATOM 713 C CA . TYR A 1 85 ? -7.934 4.314 2.682 1.00 81.75 85 TYR A CA 1
ATOM 714 C C . TYR A 1 85 ? -7.839 2.813 2.372 1.00 81.75 85 TYR A C 1
ATOM 716 O O . TYR A 1 85 ? -8.362 2.376 1.357 1.00 81.75 85 TYR A O 1
ATOM 724 N N . ASN A 1 86 ? -7.284 2.002 3.284 1.00 79.56 86 ASN A N 1
ATOM 725 C CA . ASN A 1 86 ? -7.122 0.560 3.033 1.00 79.56 86 ASN A CA 1
ATOM 726 C C . ASN A 1 86 ? -8.458 -0.158 2.814 1.00 79.56 86 ASN A C 1
ATOM 728 O O . ASN A 1 86 ? -8.520 -1.122 2.061 1.00 79.56 86 ASN A O 1
ATOM 732 N N . PHE A 1 87 ? -9.516 0.284 3.499 1.00 85.94 87 PHE A N 1
ATOM 733 C CA . PHE A 1 87 ? -10.842 -0.295 3.330 1.00 85.94 87 PHE A CA 1
ATOM 734 C C . PHE A 1 87 ? -11.477 0.175 2.021 1.00 85.94 87 PHE A C 1
ATOM 736 O O . PHE A 1 87 ? -11.994 -0.650 1.278 1.00 85.94 87 PHE A O 1
ATOM 743 N N . ALA A 1 88 ? -11.383 1.474 1.721 1.00 87.94 88 ALA A N 1
ATOM 744 C CA . ALA A 1 88 ? -11.891 2.042 0.477 1.00 87.94 88 ALA A CA 1
ATOM 745 C C . ALA A 1 88 ? -11.253 1.371 -0.748 1.00 87.94 88 ALA A C 1
ATOM 747 O O . ALA A 1 88 ? -11.985 0.859 -1.584 1.00 87.94 88 ALA A O 1
ATOM 748 N N . CYS A 1 89 ? -9.921 1.247 -0.791 1.00 86.12 89 CYS A N 1
ATOM 749 C CA . CYS A 1 89 ? -9.223 0.603 -1.906 1.00 86.12 89 CYS A CA 1
ATOM 750 C C . CYS A 1 89 ? -9.685 -0.835 -2.144 1.00 86.12 89 CYS A C 1
ATOM 752 O O . CYS A 1 89 ? -9.951 -1.196 -3.278 1.00 86.12 89 CYS A O 1
ATOM 754 N N . VAL A 1 90 ? -9.837 -1.648 -1.093 1.00 85.81 90 VAL A N 1
ATOM 755 C CA . VAL A 1 90 ? -10.284 -3.043 -1.254 1.00 85.81 90 VAL A CA 1
ATOM 756 C C . VAL A 1 90 ? -11.714 -3.117 -1.796 1.00 85.81 90 VAL A C 1
ATOM 758 O O . VAL A 1 90 ? -12.018 -3.979 -2.620 1.00 85.81 90 VAL A O 1
ATOM 761 N N . ILE A 1 91 ? -12.600 -2.231 -1.334 1.00 88.25 91 ILE A N 1
ATOM 762 C CA . ILE A 1 91 ? -13.979 -2.173 -1.829 1.00 88.25 91 ILE A CA 1
ATOM 763 C C . ILE A 1 91 ? -14.008 -1.699 -3.282 1.00 88.25 91 ILE A C 1
ATOM 765 O O . ILE A 1 91 ? -14.680 -2.325 -4.098 1.00 88.25 91 ILE A O 1
ATOM 769 N N . ASP A 1 92 ? -13.262 -0.650 -3.618 1.00 89.94 92 ASP A N 1
ATOM 770 C CA . ASP A 1 92 ? -13.185 -0.123 -4.979 1.00 89.94 92 ASP A CA 1
ATOM 771 C C . ASP A 1 92 ? -12.583 -1.157 -5.935 1.00 89.94 92 ASP A C 1
ATOM 773 O O . ASP A 1 92 ? -13.165 -1.413 -6.985 1.00 89.94 92 ASP A O 1
ATOM 777 N N . ASP A 1 93 ? -11.503 -1.839 -5.542 1.00 90.62 93 ASP A N 1
ATOM 778 C CA . ASP A 1 93 ? -10.886 -2.915 -6.321 1.00 90.62 93 ASP A CA 1
ATOM 779 C C . ASP A 1 93 ? -11.888 -4.047 -6.596 1.00 90.62 93 ASP A C 1
ATOM 781 O O . ASP A 1 93 ? -12.008 -4.523 -7.728 1.00 90.62 93 ASP A O 1
ATOM 785 N N . TYR A 1 94 ? -12.661 -4.449 -5.581 1.00 88.06 94 TYR A N 1
ATOM 786 C CA . TYR A 1 94 ? -13.706 -5.460 -5.735 1.00 88.06 94 TYR A CA 1
ATOM 787 C C . TYR A 1 94 ? -14.821 -4.995 -6.685 1.00 88.06 94 TYR A C 1
ATOM 789 O O . TYR A 1 94 ? -15.209 -5.732 -7.595 1.00 88.06 94 TYR A O 1
ATOM 797 N N . LEU A 1 95 ? -15.325 -3.770 -6.506 1.00 92.81 95 LEU A N 1
ATOM 798 C CA . LEU A 1 95 ? -16.414 -3.212 -7.314 1.00 92.81 95 LEU A CA 1
ATOM 799 C C . LEU A 1 95 ? -15.993 -2.965 -8.769 1.00 92.81 95 LEU A C 1
ATOM 801 O O . LEU A 1 95 ? -16.776 -3.215 -9.687 1.00 92.81 95 LEU A O 1
ATOM 805 N N . MET A 1 96 ? -14.754 -2.522 -8.985 1.00 96.56 96 MET A N 1
ATOM 806 C CA . MET A 1 96 ? -14.158 -2.298 -10.305 1.00 96.56 96 MET A CA 1
ATOM 807 C C . MET A 1 96 ? -13.620 -3.584 -10.943 1.00 9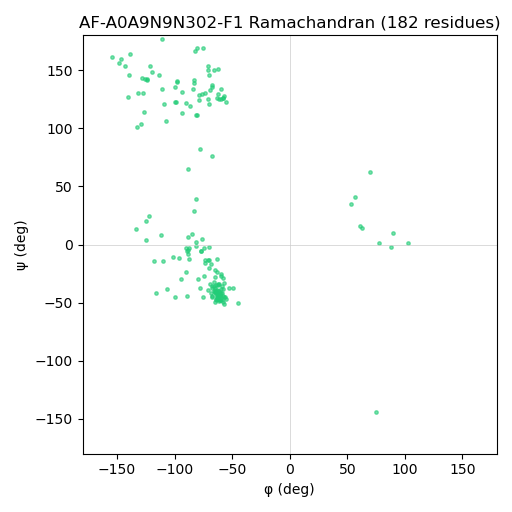6.56 96 MET A C 1
ATOM 809 O O . MET A 1 96 ? -13.167 -3.549 -12.087 1.00 96.56 96 MET A O 1
ATOM 813 N N . LYS A 1 97 ? -13.714 -4.727 -10.247 1.00 95.56 97 LYS A N 1
ATOM 814 C CA . LYS A 1 97 ? -13.240 -6.042 -10.706 1.00 95.56 97 LYS A CA 1
ATOM 815 C C . LYS A 1 97 ? -11.751 -6.035 -11.066 1.00 95.56 97 LYS A C 1
ATOM 817 O O . LYS A 1 97 ? -11.341 -6.637 -12.061 1.00 95.56 97 LYS A O 1
ATOM 822 N N . ILE A 1 98 ? -10.947 -5.348 -10.260 1.00 91.94 98 ILE A N 1
ATOM 823 C CA . ILE A 1 98 ? -9.494 -5.336 -10.405 1.00 91.94 98 ILE A CA 1
ATOM 824 C C . ILE A 1 98 ? -8.969 -6.762 -10.230 1.00 91.94 98 ILE A C 1
ATOM 826 O O . ILE A 1 98 ? -9.263 -7.439 -9.247 1.00 91.94 98 ILE A O 1
ATOM 830 N N . SER A 1 99 ? -8.212 -7.228 -11.223 1.00 92.00 99 SER A N 1
ATOM 831 C CA . SER A 1 99 ? -7.661 -8.588 -11.253 1.00 92.00 99 SER A CA 1
ATOM 832 C C . SER A 1 99 ? -6.236 -8.664 -10.705 1.00 92.00 99 SER A C 1
ATOM 834 O O . SER A 1 99 ? -5.845 -9.691 -10.161 1.00 92.00 99 SER A O 1
ATOM 836 N N . HIS A 1 100 ? -5.471 -7.578 -10.848 1.00 89.12 100 HIS A N 1
ATOM 837 C CA . HIS A 1 100 ? -4.067 -7.479 -10.465 1.00 89.12 100 HIS A CA 1
ATOM 838 C C . HIS A 1 100 ? -3.812 -6.106 -9.840 1.00 89.12 100 HIS A C 1
ATOM 840 O O . HIS A 1 100 ? -4.121 -5.083 -10.449 1.00 89.12 100 HIS A O 1
ATOM 846 N N . VAL A 1 101 ? -3.235 -6.082 -8.637 1.00 86.69 101 VAL A N 1
ATOM 847 C CA . VAL A 1 101 ? -2.893 -4.846 -7.919 1.00 86.69 101 VAL A CA 1
ATOM 848 C C . VAL A 1 101 ? -1.379 -4.660 -7.955 1.00 86.69 101 VAL A C 1
ATOM 850 O O . VAL A 1 101 ? -0.651 -5.356 -7.249 1.00 86.69 101 VAL A O 1
ATOM 853 N N . LEU A 1 102 ? -0.900 -3.717 -8.768 1.00 86.81 102 LEU A N 1
ATOM 854 C CA . LEU A 1 102 ? 0.513 -3.334 -8.834 1.00 86.81 102 LEU A CA 1
ATOM 855 C C . LEU A 1 102 ? 0.724 -2.066 -8.000 1.00 86.81 102 LEU A C 1
ATOM 857 O O . LEU A 1 102 ? 0.069 -1.050 -8.228 1.00 86.81 102 LEU A O 1
ATOM 861 N N . ARG A 1 103 ? 1.626 -2.123 -7.015 1.00 84.44 103 ARG A N 1
ATOM 862 C CA . ARG A 1 103 ? 1.914 -1.016 -6.087 1.00 84.44 103 ARG A CA 1
ATOM 863 C C . ARG A 1 103 ? 3.331 -1.116 -5.522 1.00 84.44 103 ARG A C 1
ATOM 865 O O . ARG A 1 103 ? 3.920 -2.192 -5.534 1.00 84.44 103 ARG A O 1
ATOM 872 N N . GLY A 1 104 ? 3.851 -0.007 -4.996 1.00 77.62 104 GLY A N 1
ATOM 873 C CA . GLY A 1 104 ? 5.171 0.037 -4.359 1.00 77.62 104 GLY A CA 1
ATOM 874 C C . GLY A 1 104 ? 5.283 -0.865 -3.121 1.00 77.62 104 GLY A C 1
ATOM 875 O O . GLY A 1 104 ? 4.296 -1.116 -2.419 1.00 77.62 104 GLY A O 1
ATOM 876 N N . GLU A 1 105 ? 6.494 -1.353 -2.838 1.00 72.38 105 GLU A N 1
ATOM 877 C CA . GLU A 1 105 ? 6.760 -2.322 -1.765 1.00 72.38 105 GLU A CA 1
ATOM 878 C C . GLU A 1 105 ? 6.456 -1.794 -0.360 1.00 72.38 105 GLU A C 1
ATOM 880 O O . GLU A 1 105 ? 6.167 -2.563 0.556 1.00 72.38 105 GLU A O 1
ATOM 885 N N . GLU A 1 106 ? 6.458 -0.476 -0.166 1.00 66.25 106 GLU A N 1
ATOM 886 C CA . GLU A 1 106 ? 6.090 0.132 1.103 1.00 66.25 106 GLU A CA 1
ATOM 887 C C . GLU A 1 106 ? 4.652 -0.238 1.489 1.00 66.25 106 GLU A C 1
ATOM 889 O O . GLU A 1 106 ? 4.331 -0.331 2.673 1.00 66.25 106 GLU A O 1
ATOM 894 N N . HIS A 1 107 ? 3.796 -0.529 0.506 1.00 60.59 107 HIS A N 1
ATOM 895 C CA . HIS A 1 107 ? 2.426 -0.985 0.707 1.00 60.59 107 HIS A CA 1
ATOM 896 C C . HIS A 1 107 ? 2.314 -2.462 1.113 1.00 60.59 107 HIS A C 1
ATOM 898 O O . HIS A 1 107 ? 1.220 -2.883 1.487 1.00 60.59 107 HIS A O 1
ATOM 904 N N . LEU A 1 108 ? 3.416 -3.228 1.143 1.00 56.84 108 LEU A N 1
ATOM 905 C CA . LEU A 1 108 ? 3.443 -4.573 1.741 1.00 56.84 108 LEU A CA 1
ATOM 906 C C . LEU A 1 108 ? 3.207 -4.523 3.258 1.00 56.84 108 LEU A C 1
ATOM 908 O O . LEU A 1 108 ? 2.541 -5.395 3.804 1.00 56.84 108 LEU A O 1
ATOM 912 N N . SER A 1 109 ? 3.713 -3.483 3.936 1.00 54.19 109 SER A N 1
ATOM 913 C CA . SER A 1 109 ? 3.492 -3.254 5.377 1.00 54.19 109 SER A CA 1
ATOM 914 C C . SER A 1 109 ? 2.585 -2.051 5.676 1.00 54.19 109 SER A C 1
ATOM 916 O O . SER A 1 109 ? 2.075 -1.905 6.791 1.00 54.19 109 SER A O 1
ATOM 918 N N . ASN A 1 110 ? 2.328 -1.184 4.688 1.00 45.75 110 ASN A N 1
ATOM 919 C CA . ASN A 1 110 ? 1.554 0.043 4.865 1.00 45.75 110 ASN A CA 1
ATOM 920 C C . ASN A 1 110 ? 0.043 -0.110 4.678 1.00 45.75 110 ASN A C 1
ATOM 922 O O . ASN A 1 110 ? -0.568 0.623 3.900 1.00 45.75 110 ASN A O 1
ATOM 926 N N . ALA A 1 111 ? -0.564 -0.890 5.570 1.00 44.69 111 ALA A N 1
ATOM 927 C CA . ALA A 1 111 ? -1.832 -0.467 6.156 1.00 44.69 111 ALA A CA 1
ATOM 928 C C . ALA A 1 111 ? -1.646 0.683 7.186 1.00 44.69 111 ALA A C 1
ATOM 930 O O . ALA A 1 111 ? -2.617 1.357 7.527 1.00 44.69 111 ALA A O 1
ATOM 931 N N . GLY A 1 112 ? -0.414 0.941 7.669 1.00 34.66 112 GLY A N 1
ATOM 932 C CA . GLY A 1 112 ? -0.173 1.760 8.871 1.00 34.66 112 GLY A CA 1
ATOM 933 C C . GLY A 1 112 ? 0.633 3.071 8.773 1.00 34.66 112 GLY A C 1
ATOM 934 O O . GLY A 1 112 ? 0.578 3.831 9.736 1.00 34.66 112 GLY A O 1
ATOM 935 N N . LYS A 1 113 ? 1.380 3.401 7.701 1.00 36.47 113 LYS A N 1
ATOM 936 C CA . LYS A 1 113 ? 2.271 4.602 7.705 1.00 36.47 113 LYS A CA 1
ATOM 937 C C . LYS A 1 113 ? 2.067 5.626 6.583 1.00 36.47 113 LYS A C 1
ATOM 939 O O . LYS A 1 113 ? 2.936 6.461 6.359 1.00 36.47 113 LYS A O 1
ATOM 944 N N . GLN A 1 114 ? 0.914 5.650 5.924 1.00 41.94 114 GLN A N 1
ATOM 945 C CA . GLN A 1 114 ? 0.666 6.584 4.809 1.00 41.94 114 GLN A CA 1
ATOM 946 C C . GLN A 1 114 ? 0.213 7.997 5.234 1.00 41.94 114 GLN A C 1
ATOM 948 O O . GLN A 1 114 ? -0.498 8.668 4.500 1.00 41.94 114 GLN A O 1
ATOM 953 N N . LEU A 1 115 ? 0.617 8.473 6.417 1.00 37.88 115 LEU A N 1
ATOM 954 C CA . LEU A 1 115 ? 0.333 9.845 6.877 1.00 37.88 115 LEU A CA 1
ATOM 955 C C . LEU A 1 115 ? 1.597 10.650 7.202 1.00 37.88 115 LEU A C 1
ATOM 957 O O . LEU A 1 115 ? 1.547 11.590 7.990 1.00 37.88 115 LEU A O 1
ATOM 961 N N . ARG A 1 116 ? 2.742 10.306 6.609 1.00 37.72 116 ARG A N 1
ATOM 962 C CA . ARG A 1 116 ? 3.958 11.113 6.741 1.00 37.72 116 ARG A CA 1
ATOM 963 C C . ARG A 1 116 ? 4.582 11.310 5.354 1.00 37.72 116 ARG A C 1
ATOM 965 O O . ARG A 1 116 ? 5.185 10.388 4.823 1.00 37.72 116 ARG A O 1
ATOM 972 N N . ASP A 1 117 ? 4.341 12.494 4.784 1.00 43.81 117 ASP A N 1
ATOM 973 C CA . ASP A 1 117 ? 5.041 13.117 3.642 1.00 43.81 117 ASP A CA 1
ATOM 974 C C . ASP A 1 117 ? 4.880 12.531 2.225 1.00 43.81 117 ASP A C 1
ATOM 976 O O . ASP A 1 117 ? 5.872 12.143 1.611 1.00 43.81 117 ASP A O 1
ATOM 980 N N . LYS A 1 118 ? 3.674 12.506 1.630 1.00 44.16 118 LYS A N 1
ATOM 981 C CA . LYS A 1 118 ? 3.521 11.996 0.243 1.00 44.16 118 LYS A CA 1
ATOM 982 C C . LYS A 1 118 ? 2.698 12.807 -0.765 1.00 44.16 118 LYS A C 1
ATOM 984 O O . LYS A 1 118 ? 2.487 12.315 -1.867 1.00 44.16 118 LYS A O 1
ATOM 989 N N . GLU A 1 119 ? 2.344 14.062 -0.496 1.00 42.69 119 GLU A N 1
ATOM 990 C CA . GLU A 1 119 ? 1.898 14.962 -1.585 1.00 42.69 119 GLU A CA 1
ATOM 991 C C . GLU A 1 119 ? 3.056 15.745 -2.237 1.00 42.69 119 GLU A C 1
ATOM 993 O O . GLU A 1 119 ? 2.877 16.359 -3.284 1.00 42.69 119 GLU A O 1
ATOM 998 N N . THR A 1 120 ? 4.278 15.635 -1.700 1.00 47.22 120 THR A N 1
ATOM 999 C CA . THR A 1 120 ? 5.425 16.479 -2.089 1.00 47.22 120 THR A CA 1
ATOM 1000 C C . THR A 1 120 ? 6.563 15.750 -2.824 1.00 47.22 120 THR A C 1
ATOM 1002 O O . THR A 1 120 ? 7.610 16.344 -3.024 1.00 47.22 120 THR A O 1
ATOM 1005 N N . SER A 1 121 ? 6.443 14.474 -3.227 1.00 57.94 121 SER A N 1
ATOM 1006 C CA . SER A 1 121 ? 7.645 13.710 -3.650 1.00 57.94 121 SER A CA 1
ATOM 1007 C C . SER A 1 121 ? 7.695 13.246 -5.113 1.00 57.94 121 SER A C 1
ATOM 1009 O O . SER A 1 121 ? 8.739 13.395 -5.739 1.00 57.94 121 SER A O 1
ATOM 1011 N N . GLN A 1 122 ? 6.610 12.741 -5.712 1.00 56.59 122 GLN A N 1
ATOM 1012 C CA . GLN A 1 122 ? 6.672 12.195 -7.085 1.00 56.59 122 GLN A CA 1
ATOM 1013 C C . GLN A 1 122 ? 6.156 13.172 -8.150 1.00 56.59 122 GLN A C 1
ATOM 1015 O O . GLN A 1 122 ? 6.819 13.399 -9.159 1.00 56.59 122 GLN A O 1
ATOM 1020 N N . TRP A 1 123 ? 5.015 13.822 -7.907 1.00 60.38 123 TRP A N 1
ATOM 1021 C CA . TRP A 1 123 ? 4.478 14.844 -8.815 1.00 60.38 123 TRP A CA 1
ATOM 1022 C C . TRP A 1 123 ? 5.400 16.055 -8.936 1.00 60.38 123 TRP A C 1
ATOM 1024 O O . TRP A 1 123 ? 5.613 16.564 -10.035 1.00 60.38 123 TRP A O 1
ATOM 1034 N N . GLN A 1 124 ? 5.999 16.471 -7.817 1.00 67.06 124 GLN A N 1
ATOM 1035 C CA . GLN A 1 124 ? 6.984 17.546 -7.813 1.00 67.06 124 GLN A CA 1
ATOM 1036 C C . GLN A 1 124 ? 8.240 17.155 -8.597 1.00 67.06 124 GLN A C 1
ATOM 1038 O O . GLN A 1 124 ? 8.778 17.984 -9.322 1.00 67.06 124 GLN A O 1
ATOM 1043 N N . LEU A 1 125 ? 8.669 15.892 -8.521 1.00 73.62 125 LEU A N 1
ATOM 1044 C CA . LEU A 1 125 ? 9.801 15.402 -9.297 1.00 73.62 125 LEU A CA 1
ATOM 1045 C C . LEU A 1 125 ? 9.514 15.430 -10.804 1.00 73.62 125 LEU A C 1
ATOM 1047 O O . LEU A 1 125 ? 10.310 15.976 -11.562 1.00 73.62 125 LEU A O 1
ATOM 1051 N N . ILE A 1 126 ? 8.371 14.896 -11.246 1.00 80.50 126 ILE A N 1
ATOM 1052 C CA . ILE A 1 126 ? 7.982 14.941 -12.666 1.00 80.50 126 ILE A CA 1
ATOM 1053 C C . ILE A 1 126 ? 7.868 16.397 -13.138 1.00 80.50 126 ILE A C 1
ATOM 1055 O O . ILE A 1 126 ? 8.339 16.728 -14.225 1.00 80.50 126 ILE A O 1
ATOM 1059 N N . GLY A 1 127 ? 7.291 17.278 -12.313 1.00 82.44 127 GLY A N 1
ATOM 1060 C CA . GLY A 1 127 ? 7.237 18.718 -12.574 1.00 82.44 127 GLY A CA 1
ATOM 1061 C C . GLY A 1 127 ? 8.626 19.329 -12.775 1.00 82.44 127 GLY A C 1
ATOM 1062 O O . GLY A 1 127 ? 8.876 19.943 -13.807 1.00 82.44 127 GLY A O 1
ATOM 1063 N N . GLN A 1 128 ? 9.559 19.071 -11.856 1.00 83.75 128 GLN A N 1
ATOM 1064 C CA . GLN A 1 128 ? 10.942 19.550 -11.940 1.00 83.75 128 GLN A CA 1
ATOM 1065 C C . GLN A 1 128 ? 11.685 19.009 -13.167 1.00 83.75 128 GLN A C 1
ATOM 1067 O O . GLN A 1 128 ? 12.448 19.737 -13.796 1.00 83.75 128 GLN A O 1
ATOM 1072 N N . LEU A 1 129 ? 11.486 17.736 -13.523 1.00 86.69 129 LEU A N 1
ATOM 1073 C CA . LEU A 1 129 ? 12.092 17.155 -14.724 1.00 86.69 129 LEU A CA 1
ATOM 1074 C C . LEU A 1 129 ? 11.557 17.840 -15.989 1.00 86.69 129 LEU A C 1
ATOM 1076 O O . LEU A 1 129 ? 12.325 18.190 -16.882 1.00 86.69 129 LEU A O 1
ATOM 1080 N N . ARG A 1 130 ? 10.255 18.125 -16.044 1.00 87.94 130 ARG A N 1
ATOM 1081 C CA . ARG A 1 130 ? 9.678 18.889 -17.157 1.00 87.94 130 ARG A CA 1
ATOM 1082 C C . ARG A 1 130 ? 10.225 20.315 -17.225 1.00 87.94 130 ARG A C 1
ATOM 1084 O O . ARG A 1 130 ? 10.561 20.769 -18.312 1.00 87.94 130 ARG A O 1
ATOM 1091 N N . GLU A 1 131 ? 10.357 21.002 -16.091 1.00 90.38 131 GLU A N 1
ATOM 1092 C CA . GLU A 1 131 ? 10.947 22.350 -16.017 1.00 90.38 131 GLU A CA 1
ATOM 1093 C C . GLU A 1 131 ? 12.414 22.378 -16.465 1.00 90.38 131 GLU A C 1
ATOM 1095 O O . GLU A 1 131 ? 12.851 23.340 -17.091 1.00 90.38 131 GLU A O 1
ATOM 1100 N N . LYS A 1 132 ? 13.164 21.302 -16.205 1.00 89.75 132 LYS A N 1
ATOM 1101 C CA . LYS A 1 132 ? 14.543 21.117 -16.681 1.00 89.75 132 LYS A CA 1
ATOM 1102 C C . LYS A 1 132 ? 14.646 20.769 -18.173 1.00 89.75 132 LYS A C 1
ATOM 1104 O O . LYS A 1 132 ? 15.757 20.668 -18.682 1.00 89.75 132 LYS A O 1
ATOM 1109 N N . GLY A 1 133 ? 13.522 20.602 -18.872 1.00 92.56 133 GLY A N 1
ATOM 1110 C CA . GLY A 1 133 ? 13.481 20.357 -20.315 1.00 92.56 133 GLY A CA 1
ATOM 1111 C C . GLY A 1 133 ? 13.533 18.885 -20.728 1.00 92.56 133 GLY A C 1
ATOM 1112 O O . GLY A 1 133 ? 13.652 18.607 -21.920 1.00 92.56 133 GLY A O 1
ATOM 1113 N N . TYR A 1 134 ? 13.414 17.937 -19.791 1.00 91.81 134 TYR A N 1
ATOM 1114 C CA . TYR A 1 134 ? 13.366 16.517 -20.145 1.00 91.81 134 TYR A CA 1
ATOM 1115 C C . TYR A 1 134 ? 12.082 16.185 -20.912 1.00 91.81 134 TYR A C 1
ATOM 1117 O O . TYR A 1 134 ? 10.974 16.584 -20.533 1.00 91.81 134 TYR A O 1
ATOM 1125 N N . LEU A 1 135 ? 12.230 15.409 -21.988 1.00 92.25 135 LEU A N 1
ATOM 1126 C CA . LEU A 1 135 ? 11.103 14.951 -22.794 1.00 92.25 135 LEU A CA 1
ATOM 1127 C C . LEU A 1 135 ? 10.233 13.972 -21.986 1.00 92.25 135 LEU A C 1
ATOM 1129 O O . LEU A 1 135 ? 10.779 13.067 -21.349 1.00 92.25 135 LEU A O 1
ATOM 1133 N N . PRO A 1 136 ? 8.890 14.069 -22.045 1.00 91.12 136 PRO A N 1
ATOM 1134 C CA . PRO A 1 136 ? 8.001 13.123 -21.368 1.00 91.12 136 PRO A CA 1
ATOM 1135 C C . PRO A 1 136 ? 8.306 11.657 -21.701 1.00 91.12 136 PRO A C 1
ATOM 1137 O O . PRO A 1 136 ? 8.246 10.805 -20.821 1.00 91.12 136 PRO A O 1
ATOM 1140 N N . GLN A 1 137 ? 8.684 11.371 -22.949 1.00 90.50 137 GLN A N 1
ATOM 1141 C CA . GLN A 1 137 ? 9.053 10.032 -23.405 1.00 90.50 137 GLN A CA 1
ATOM 1142 C C . GLN A 1 137 ? 10.318 9.518 -22.705 1.00 90.50 137 GLN A C 1
ATOM 1144 O O . GLN A 1 137 ? 10.346 8.366 -22.283 1.00 90.50 137 GLN A O 1
ATOM 1149 N N . ALA A 1 138 ? 11.327 10.376 -22.520 1.00 91.19 138 ALA A N 1
ATOM 1150 C CA . ALA A 1 138 ? 12.553 10.021 -21.807 1.00 91.19 138 ALA A CA 1
ATOM 1151 C C . ALA A 1 138 ? 12.273 9.742 -20.323 1.00 91.19 138 ALA A C 1
ATOM 1153 O O . ALA A 1 138 ? 12.776 8.765 -19.774 1.00 91.19 138 ALA A O 1
ATOM 1154 N N . ILE A 1 139 ? 11.401 10.543 -19.697 1.00 90.12 139 ILE A N 1
ATOM 1155 C CA . ILE A 1 139 ? 10.962 10.322 -18.312 1.00 90.12 139 ILE A CA 1
ATOM 1156 C C . ILE A 1 139 ? 10.238 8.975 -18.188 1.00 90.12 139 ILE A C 1
ATOM 1158 O O . ILE A 1 139 ? 10.544 8.206 -17.283 1.00 90.12 139 ILE A O 1
ATOM 1162 N N . VAL A 1 140 ? 9.303 8.664 -19.093 1.00 90.69 140 VAL A N 1
ATOM 1163 C CA . VAL A 1 140 ? 8.572 7.384 -19.081 1.00 90.69 140 VAL A CA 1
ATOM 1164 C C . VAL A 1 140 ? 9.518 6.199 -19.281 1.00 90.69 140 VAL A C 1
ATOM 1166 O O . VAL A 1 140 ? 9.432 5.244 -18.516 1.00 90.69 140 VAL A O 1
ATOM 1169 N N . ASN A 1 141 ? 10.439 6.270 -20.246 1.00 91.88 141 ASN A N 1
ATOM 1170 C CA . ASN A 1 141 ? 11.434 5.223 -20.486 1.00 91.88 141 ASN A CA 1
ATOM 1171 C C . ASN A 1 141 ? 12.326 4.984 -19.258 1.00 91.88 141 ASN A C 1
ATOM 1173 O O . ASN A 1 141 ? 12.516 3.850 -18.828 1.00 91.88 141 ASN A O 1
ATOM 1177 N N . TYR A 1 142 ? 12.823 6.061 -18.651 1.00 90.06 142 TYR A N 1
ATOM 1178 C CA . TYR A 1 142 ? 13.631 5.977 -17.441 1.00 90.06 142 TYR A CA 1
ATOM 1179 C C . TYR A 1 142 ? 12.856 5.340 -16.280 1.00 90.06 142 TYR A C 1
ATOM 1181 O O . TYR A 1 142 ? 13.354 4.412 -15.650 1.00 90.06 142 TYR A O 1
ATOM 1189 N N . LEU A 1 143 ? 11.620 5.792 -16.026 1.00 88.62 143 LEU A N 1
ATOM 1190 C CA . LEU A 1 143 ? 10.774 5.242 -14.962 1.00 88.62 143 LEU A CA 1
ATOM 1191 C C . LEU A 1 143 ? 10.401 3.776 -15.209 1.00 88.62 143 LEU A C 1
ATOM 1193 O O . LEU A 1 143 ? 10.320 3.015 -14.250 1.00 88.62 143 LEU A O 1
ATOM 1197 N N . LEU A 1 144 ? 10.199 3.374 -16.465 1.00 89.12 144 LEU A N 1
ATOM 1198 C CA . LEU A 1 144 ? 9.924 1.986 -16.834 1.00 89.12 144 LEU A CA 1
ATOM 1199 C C . LEU A 1 144 ? 11.060 1.058 -16.389 1.00 89.12 144 LEU A C 1
ATOM 1201 O O . LEU A 1 144 ? 10.795 -0.007 -15.846 1.00 89.12 144 LEU A O 1
ATOM 1205 N N . LEU A 1 145 ? 12.315 1.474 -16.562 1.00 88.75 145 LEU A N 1
ATOM 1206 C CA . LEU A 1 145 ? 13.492 0.673 -16.205 1.00 88.75 145 LEU A CA 1
ATOM 1207 C C . LEU A 1 145 ? 13.794 0.660 -14.696 1.00 88.75 145 LEU A C 1
ATOM 1209 O O . LEU A 1 145 ? 14.662 -0.086 -14.232 1.00 88.75 145 LEU A O 1
ATOM 1213 N N . LEU A 1 146 ? 13.055 1.435 -13.893 1.00 87.62 146 LEU A N 1
ATOM 1214 C CA . LEU A 1 146 ? 13.128 1.384 -12.434 1.00 87.62 146 LEU A CA 1
ATOM 1215 C C . LEU A 1 146 ? 12.363 0.168 -11.900 1.00 87.62 146 LEU A C 1
ATOM 1217 O O . LEU A 1 146 ? 11.230 0.265 -11.438 1.00 87.62 146 LEU A O 1
ATOM 1221 N N . GLY A 1 147 ? 13.026 -0.987 -11.923 1.00 84.00 147 GLY A N 1
ATOM 1222 C CA . GLY A 1 147 ? 12.497 -2.234 -11.359 1.00 84.00 147 GLY A CA 1
ATOM 1223 C C . GLY A 1 147 ? 11.962 -3.220 -12.394 1.00 84.00 147 GLY A C 1
ATOM 1224 O O . GLY A 1 147 ? 11.547 -4.312 -12.012 1.00 84.00 147 GLY A O 1
ATOM 1225 N N . TRP A 1 148 ? 12.033 -2.890 -13.685 1.00 91.62 148 TRP A N 1
ATOM 1226 C CA . TRP A 1 148 ? 11.736 -3.803 -14.786 1.00 91.62 148 TRP A CA 1
ATOM 1227 C C . TRP A 1 148 ? 12.927 -3.913 -15.744 1.00 91.62 148 TRP A C 1
ATOM 1229 O O . TRP A 1 148 ? 13.606 -2.924 -16.013 1.00 91.62 148 TRP A O 1
ATOM 1239 N N . HIS A 1 149 ? 13.187 -5.119 -16.248 1.00 88.81 149 HIS A N 1
ATOM 1240 C CA . HIS A 1 149 ? 14.223 -5.387 -17.241 1.00 88.81 149 HIS A CA 1
ATOM 1241 C C . HIS A 1 149 ? 13.649 -6.247 -18.384 1.00 88.81 149 HIS A C 1
ATOM 1243 O O . HIS A 1 149 ? 13.074 -7.301 -18.108 1.00 88.81 149 HIS A O 1
ATOM 1249 N N . PRO A 1 150 ? 13.845 -5.866 -19.660 1.00 89.12 150 PRO A N 1
ATOM 1250 C CA . PRO A 1 150 ? 13.274 -6.560 -20.826 1.00 89.12 150 PRO A CA 1
ATOM 1251 C C . PRO A 1 150 ? 13.888 -7.945 -21.090 1.00 89.12 150 PRO A C 1
ATOM 1253 O O . PRO A 1 150 ? 13.370 -8.726 -21.882 1.00 89.12 150 PRO A O 1
ATOM 1256 N N . GLY A 1 151 ? 15.021 -8.251 -20.453 1.00 85.94 151 GLY A N 1
ATOM 1257 C CA . GLY A 1 151 ? 15.817 -9.459 -20.713 1.00 85.94 151 GLY A CA 1
ATOM 1258 C C . GLY A 1 151 ? 16.854 -9.271 -21.827 1.00 85.94 151 GLY A C 1
ATOM 1259 O O . GLY A 1 151 ? 17.642 -10.176 -22.090 1.00 85.94 151 GLY A O 1
ATOM 1260 N N . THR A 1 152 ? 16.886 -8.089 -22.442 1.00 87.69 152 THR A N 1
ATOM 1261 C CA . THR A 1 152 ? 17.855 -7.653 -23.455 1.00 87.69 152 THR A CA 1
ATOM 1262 C C . THR A 1 152 ? 18.760 -6.551 -22.898 1.00 87.69 152 THR A C 1
ATOM 1264 O O . THR A 1 152 ? 18.592 -6.117 -21.764 1.00 87.69 152 THR A O 1
ATOM 1267 N N . THR A 1 153 ? 19.734 -6.096 -23.688 1.00 88.19 153 THR A N 1
ATOM 1268 C CA . THR A 1 153 ? 20.567 -4.918 -23.377 1.00 88.19 153 THR A CA 1
ATOM 1269 C C . THR A 1 153 ? 19.954 -3.606 -23.879 1.00 88.19 153 THR A C 1
ATOM 1271 O O . THR A 1 153 ? 20.631 -2.583 -23.888 1.00 88.19 153 THR A O 1
ATOM 1274 N N . GLU A 1 154 ? 18.727 -3.641 -24.400 1.00 89.38 154 GLU A N 1
ATOM 1275 C CA . GLU A 1 154 ? 18.035 -2.454 -24.895 1.00 89.38 154 GLU A CA 1
ATOM 1276 C C . GLU A 1 154 ? 17.527 -1.636 -23.700 1.00 89.38 154 GLU A C 1
ATOM 1278 O O . GLU A 1 154 ? 16.900 -2.176 -22.791 1.00 89.38 154 GLU A O 1
ATOM 1283 N N . GLU A 1 155 ? 17.829 -0.338 -23.683 1.00 89.50 155 GLU A N 1
ATOM 1284 C CA . GLU A 1 155 ? 17.459 0.576 -22.589 1.00 89.50 155 GLU A CA 1
ATOM 1285 C C . GLU A 1 155 ? 16.659 1.793 -23.085 1.00 89.50 155 GLU A C 1
ATOM 1287 O O . GLU A 1 155 ? 16.338 2.691 -22.309 1.00 89.50 155 GLU A O 1
ATOM 1292 N N . VAL A 1 156 ? 16.334 1.852 -24.379 1.00 92.00 156 VAL A N 1
ATOM 1293 C CA . VAL A 1 156 ? 15.586 2.962 -24.978 1.00 92.00 156 VAL A CA 1
ATOM 1294 C C . VAL A 1 156 ? 14.391 2.403 -25.724 1.00 92.00 156 VAL A C 1
ATOM 1296 O O . VAL A 1 156 ? 14.548 1.740 -26.740 1.00 92.00 156 VAL A O 1
ATOM 1299 N N . PHE A 1 157 ? 13.206 2.723 -25.222 1.00 91.00 157 PHE A N 1
ATOM 1300 C CA . PHE A 1 157 ? 11.930 2.269 -25.746 1.00 91.00 157 PHE A CA 1
ATOM 1301 C C . PHE A 1 157 ? 11.009 3.458 -25.970 1.00 91.00 157 PHE A C 1
ATOM 1303 O O . PHE A 1 157 ? 10.935 4.387 -25.156 1.00 91.00 157 PHE A O 1
ATOM 1310 N N . ASN A 1 158 ? 10.221 3.398 -27.036 1.00 91.69 158 ASN A N 1
ATOM 1311 C CA . ASN A 1 158 ? 8.962 4.127 -27.051 1.00 91.69 158 ASN A CA 1
ATOM 1312 C C . ASN A 1 158 ? 7.875 3.343 -26.289 1.00 91.69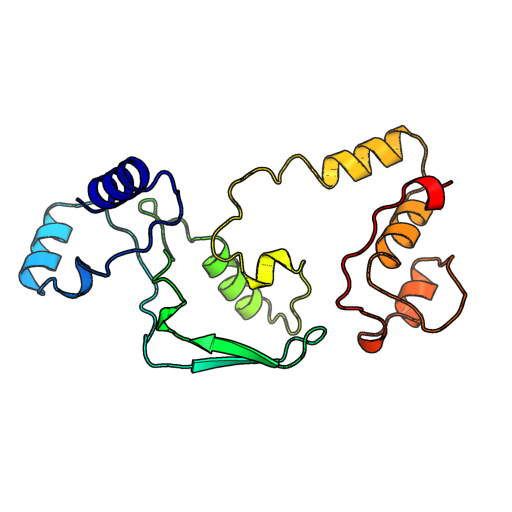 158 ASN A C 1
ATOM 1314 O O . ASN A 1 158 ? 8.033 2.174 -25.935 1.00 91.69 158 ASN A O 1
ATOM 1318 N N . LEU A 1 159 ? 6.742 3.997 -26.026 1.00 89.75 159 LEU A N 1
ATOM 1319 C CA . LEU A 1 159 ? 5.667 3.396 -25.235 1.00 89.75 159 LEU A CA 1
ATOM 1320 C C . LEU A 1 159 ? 5.071 2.138 -25.893 1.00 89.75 159 LEU A C 1
ATOM 1322 O O . LEU A 1 159 ? 4.697 1.206 -25.189 1.00 89.75 159 LEU A O 1
ATOM 1326 N N . GLU A 1 160 ? 4.988 2.083 -27.224 1.00 92.75 160 GLU A N 1
ATOM 1327 C CA . GLU A 1 160 ? 4.438 0.917 -27.924 1.00 92.75 160 GLU A CA 1
ATOM 1328 C C . GLU A 1 160 ? 5.371 -0.295 -27.840 1.00 92.75 160 GLU A C 1
ATOM 1330 O O . GLU A 1 160 ? 4.907 -1.423 -27.669 1.00 92.75 160 GLU A O 1
ATOM 1335 N N . GLU A 1 161 ? 6.680 -0.075 -27.946 1.00 92.00 161 GLU A N 1
ATOM 1336 C CA . GLU A 1 161 ? 7.704 -1.107 -27.757 1.00 92.00 161 GLU A CA 1
ATOM 1337 C C . GLU A 1 161 ? 7.694 -1.624 -26.323 1.00 92.00 161 GLU A C 1
ATOM 1339 O O . GLU A 1 161 ? 7.632 -2.836 -26.114 1.00 92.00 161 GLU A O 1
ATOM 1344 N N . ALA A 1 162 ? 7.655 -0.712 -25.348 1.00 91.38 162 ALA A N 1
ATOM 1345 C CA . ALA A 1 162 ? 7.544 -1.056 -23.938 1.00 91.38 162 ALA A CA 1
ATOM 1346 C C . ALA A 1 162 ? 6.322 -1.944 -23.670 1.00 91.38 162 ALA A C 1
ATOM 1348 O O . ALA A 1 162 ? 6.456 -2.988 -23.043 1.00 91.38 162 ALA A O 1
ATOM 1349 N N . ILE A 1 163 ? 5.146 -1.590 -24.200 1.00 92.38 163 ILE A N 1
ATOM 1350 C CA . ILE A 1 163 ? 3.920 -2.391 -24.042 1.00 92.38 163 ILE A CA 1
ATOM 1351 C C . ILE A 1 163 ? 4.073 -3.790 -24.653 1.00 92.38 163 ILE A C 1
ATOM 1353 O O . ILE A 1 163 ? 3.601 -4.761 -24.067 1.00 92.38 163 ILE A O 1
ATOM 1357 N N . LYS A 1 164 ? 4.722 -3.914 -25.819 1.00 92.38 164 LYS A N 1
ATOM 1358 C CA . LYS A 1 164 ? 4.925 -5.212 -26.489 1.00 92.38 164 LYS A CA 1
ATOM 1359 C C . LYS A 1 164 ? 5.902 -6.116 -25.744 1.00 92.38 164 LYS A C 1
ATOM 1361 O O . LYS A 1 164 ? 5.745 -7.332 -25.797 1.00 92.38 164 LYS A O 1
ATOM 1366 N N . GLN A 1 165 ? 6.916 -5.537 -25.106 1.00 91.94 165 GLN A N 1
ATOM 1367 C CA . GLN A 1 165 ? 7.947 -6.290 -24.392 1.00 91.94 165 GLN A CA 1
ATOM 1368 C C . GLN A 1 165 ? 7.597 -6.533 -22.917 1.00 91.94 165 GLN A C 1
ATOM 1370 O O . GLN A 1 165 ? 8.113 -7.482 -22.323 1.00 91.94 165 GLN A O 1
ATOM 1375 N N . PHE A 1 166 ? 6.733 -5.700 -22.323 1.00 92.50 166 PHE A N 1
ATOM 1376 C CA . PHE A 1 166 ? 6.404 -5.770 -20.904 1.00 92.50 166 PHE A CA 1
ATOM 1377 C C . PHE A 1 166 ? 5.870 -7.146 -20.511 1.00 92.50 166 PHE A C 1
ATOM 1379 O O . PHE A 1 166 ? 4.922 -7.677 -21.087 1.00 92.50 166 PHE A O 1
ATOM 1386 N N . ASN A 1 167 ? 6.486 -7.699 -19.478 1.00 91.62 167 ASN A N 1
ATOM 1387 C CA . ASN A 1 167 ? 6.133 -8.974 -18.882 1.00 91.62 167 ASN A CA 1
ATOM 1388 C C . ASN A 1 167 ? 6.445 -8.924 -17.382 1.00 91.62 167 ASN A C 1
ATOM 1390 O O . ASN A 1 167 ? 7.265 -8.114 -16.935 1.00 91.62 167 ASN A O 1
ATOM 1394 N N . LEU A 1 168 ? 5.761 -9.765 -16.608 1.00 88.62 168 LEU A N 1
ATOM 1395 C CA . LEU A 1 168 ? 5.881 -9.767 -15.150 1.00 88.62 168 LEU A CA 1
ATOM 1396 C C . LEU A 1 168 ? 7.205 -10.385 -14.690 1.00 88.62 168 LEU A C 1
ATOM 1398 O O . LEU A 1 168 ? 7.719 -10.001 -13.646 1.00 88.62 168 LEU A O 1
ATOM 1402 N N . GLU A 1 169 ? 7.780 -11.292 -15.477 1.00 88.38 169 GLU A N 1
ATOM 1403 C CA . GLU A 1 169 ? 9.052 -11.960 -15.198 1.00 88.38 169 GLU A CA 1
ATOM 1404 C C . GLU A 1 169 ? 10.240 -10.986 -15.193 1.00 88.38 169 GLU A C 1
ATOM 1406 O O . GLU A 1 169 ? 11.228 -11.209 -14.495 1.00 88.38 169 GLU A O 1
ATOM 1411 N N . GLY A 1 170 ? 10.134 -9.889 -15.945 1.00 87.31 170 GLY A N 1
ATOM 1412 C CA . GLY A 1 170 ? 11.111 -8.806 -15.973 1.00 87.31 170 GLY A CA 1
ATOM 1413 C C . GLY A 1 170 ? 11.088 -7.920 -14.726 1.00 87.31 170 GLY A C 1
ATOM 1414 O O . GLY A 1 170 ? 12.022 -7.139 -14.529 1.00 87.31 170 GLY A O 1
ATOM 1415 N N . LEU A 1 171 ? 10.055 -8.014 -13.876 1.00 89.38 171 LEU A N 1
ATOM 1416 C CA . LEU A 1 171 ? 9.996 -7.268 -12.619 1.00 89.38 171 LEU A CA 1
ATOM 1417 C C . LEU A 1 171 ? 10.959 -7.868 -11.600 1.00 89.38 171 LEU A C 1
ATOM 1419 O O . LEU A 1 171 ? 10.947 -9.067 -11.326 1.00 89.38 171 LEU A O 1
ATOM 1423 N N . ASN A 1 172 ? 11.775 -7.017 -10.984 1.00 82.69 172 ASN A N 1
ATOM 1424 C CA . ASN A 1 172 ? 12.720 -7.449 -9.968 1.00 82.69 172 ASN A CA 1
ATOM 1425 C C . ASN A 1 172 ? 12.376 -6.893 -8.584 1.00 82.69 172 ASN A C 1
ATOM 1427 O O . ASN A 1 172 ? 11.892 -5.781 -8.411 1.00 82.69 172 ASN A O 1
ATOM 1431 N N . ALA A 1 173 ? 12.670 -7.702 -7.568 1.00 78.00 173 ALA A N 1
ATOM 1432 C CA . ALA A 1 173 ? 12.419 -7.382 -6.168 1.00 78.00 173 ALA A CA 1
ATOM 1433 C C . ALA A 1 173 ? 13.500 -6.478 -5.537 1.00 78.00 173 ALA A C 1
ATOM 1435 O O . ALA A 1 173 ? 13.485 -6.246 -4.322 1.00 78.00 173 ALA A O 1
ATOM 1436 N N . ARG A 1 174 ? 14.502 -6.048 -6.316 1.00 79.25 174 ARG A N 1
ATOM 1437 C CA . ARG A 1 174 ? 15.572 -5.176 -5.823 1.00 79.25 174 ARG A CA 1
ATOM 1438 C C . ARG A 1 174 ? 15.074 -3.737 -5.859 1.00 79.25 174 ARG A C 1
ATOM 1440 O O . ARG A 1 174 ? 14.373 -3.339 -6.780 1.00 79.25 174 ARG A O 1
ATOM 1447 N N . GLY A 1 175 ? 15.448 -2.957 -4.847 1.00 72.19 175 GLY A N 1
ATOM 1448 C CA . GLY A 1 175 ? 15.125 -1.535 -4.826 1.00 72.19 175 GLY A CA 1
ATOM 1449 C C . GLY A 1 175 ? 15.695 -0.855 -6.068 1.00 72.19 175 GLY A C 1
ATOM 1450 O O . GLY A 1 175 ? 16.888 -0.993 -6.352 1.00 72.19 175 GLY A O 1
ATOM 1451 N N . ALA A 1 176 ? 14.845 -0.147 -6.807 1.00 77.38 176 ALA A N 1
ATOM 1452 C CA . ALA A 1 176 ? 15.287 0.638 -7.944 1.00 77.38 176 ALA A CA 1
ATOM 1453 C C . ALA A 1 176 ? 16.257 1.729 -7.468 1.00 77.38 176 ALA A C 1
ATOM 1455 O O . ALA A 1 176 ? 15.968 2.462 -6.518 1.00 77.38 176 ALA A O 1
ATOM 1456 N N . VAL A 1 177 ? 17.414 1.830 -8.120 1.00 76.38 177 VAL A N 1
ATOM 1457 C CA . VAL A 1 177 ? 18.375 2.902 -7.850 1.00 76.38 177 VAL A CA 1
ATOM 1458 C C . VAL A 1 177 ? 17.990 4.093 -8.705 1.00 76.38 177 VAL A C 1
ATOM 1460 O O . VAL A 1 177 ? 17.963 4.004 -9.930 1.00 76.38 177 VAL A O 1
ATOM 1463 N N . TYR A 1 178 ? 17.676 5.196 -8.038 1.00 77.31 178 TYR A N 1
ATOM 1464 C CA . TYR A 1 178 ? 17.367 6.445 -8.706 1.00 77.31 178 TYR A CA 1
ATOM 1465 C C . TYR A 1 178 ? 18.666 7.146 -9.112 1.00 77.31 178 TYR A C 1
ATOM 1467 O O . TYR A 1 178 ? 19.414 7.606 -8.250 1.00 77.31 178 TYR A O 1
ATOM 1475 N N . ASP A 1 179 ? 18.914 7.220 -10.415 1.00 81.88 179 ASP A N 1
ATOM 1476 C CA . ASP A 1 179 ? 20.106 7.813 -11.010 1.00 81.88 179 ASP A CA 1
ATOM 1477 C C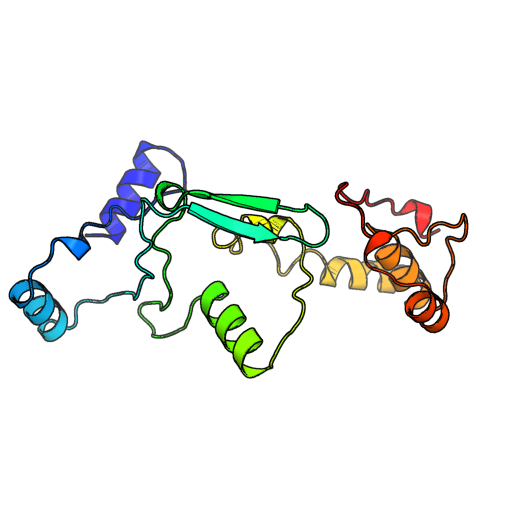 . ASP A 1 179 ? 19.704 8.818 -12.097 1.00 81.88 179 ASP A C 1
ATOM 1479 O O . ASP A 1 179 ? 19.296 8.452 -13.197 1.00 81.88 179 ASP A O 1
ATOM 1483 N N . LEU A 1 180 ? 19.808 10.108 -11.766 1.00 80.69 180 LEU A N 1
ATOM 1484 C CA . LEU A 1 180 ? 19.490 11.198 -12.689 1.00 80.69 180 LEU A CA 1
ATOM 1485 C C . LEU A 1 180 ? 20.494 11.330 -13.834 1.00 80.69 180 LEU A C 1
ATOM 1487 O O . LEU A 1 180 ? 20.154 11.956 -14.834 1.00 80.69 180 LEU A O 1
ATOM 1491 N N . GLU A 1 181 ? 21.709 10.789 -13.713 1.00 82.88 181 GLU A N 1
ATOM 1492 C CA . GLU A 1 181 ? 22.672 10.840 -14.816 1.00 82.88 181 GLU A CA 1
ATOM 1493 C C . GLU A 1 181 ? 22.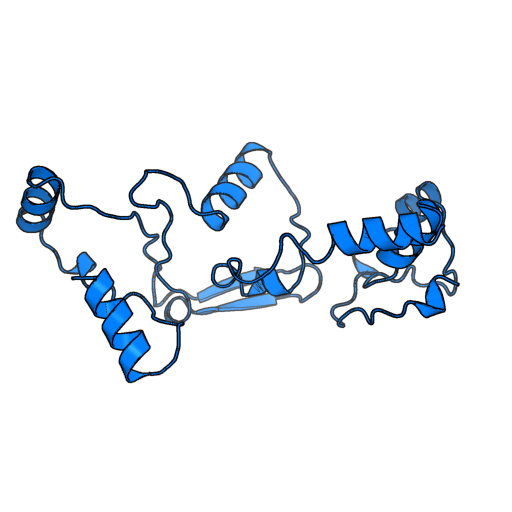178 10.007 -15.996 1.00 82.88 181 GLU A C 1
ATOM 1495 O O . GLU A 1 181 ? 22.330 10.443 -17.129 1.00 82.88 181 GLU A O 1
ATOM 1500 N N . LYS A 1 182 ? 21.452 8.909 -15.743 1.00 82.81 182 LYS A N 1
ATOM 1501 C CA . LYS A 1 182 ? 20.823 8.078 -16.787 1.00 82.81 182 LYS A CA 1
ATOM 1502 C C . LYS A 1 182 ? 19.744 8.785 -17.614 1.00 82.81 182 LYS A C 1
ATOM 1504 O O . LYS A 1 182 ? 19.286 8.228 -18.607 1.00 82.81 182 LYS A O 1
ATOM 1509 N N . LEU A 1 183 ? 19.283 9.958 -17.182 1.00 82.12 183 LEU A N 1
ATOM 1510 C CA . LEU A 1 183 ? 18.342 10.780 -17.944 1.00 82.12 183 LEU A CA 1
ATOM 1511 C C . LEU A 1 183 ? 19.038 11.730 -18.937 1.00 82.12 183 LEU A C 1
ATOM 1513 O O . LEU A 1 183 ? 18.333 12.307 -19.766 1.00 82.12 183 LEU A O 1
ATOM 1517 N N . ASN A 1 184 ? 20.364 11.911 -18.844 1.00 77.06 184 ASN A N 1
ATOM 1518 C CA . ASN A 1 184 ? 21.171 12.770 -19.727 1.00 77.06 184 ASN A CA 1
ATOM 1519 C C 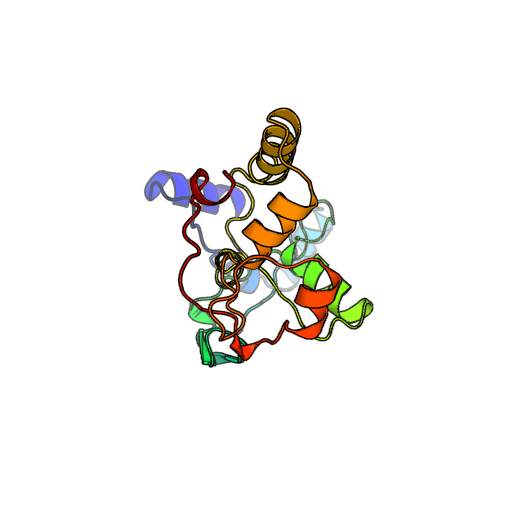. ASN A 1 184 ? 21.879 11.961 -20.816 1.00 77.06 184 ASN A C 1
ATOM 1521 O O . ASN A 1 184 ? 22.053 12.534 -21.915 1.00 77.06 184 ASN A O 1
#

Solvent-accessible surface area (backbone atoms only — not comparable to full-atom values): 11676 Å² total; per-residue (Å²): 106,73,66,56,52,48,54,48,48,30,70,75,66,77,42,87,81,72,70,81,84,60,67,74,76,74,59,50,72,68,57,51,49,51,41,57,75,68,65,55,87,58,64,46,56,49,87,58,61,49,90,42,75,48,70,50,76,40,93,67,78,39,82,46,78,47,51,21,70,80,48,71,60,48,66,38,26,44,70,84,69,48,64,29,68,73,49,47,52,55,51,49,36,60,76,71,62,62,88,77,90,87,76,65,74,69,60,77,74,44,89,77,62,94,85,70,85,78,89,72,58,62,68,50,47,55,48,51,42,48,74,74,65,53,52,69,62,58,53,52,36,55,58,54,53,57,34,36,48,84,86,64,92,76,81,82,53,56,72,70,56,44,62,74,60,63,56,72,84,31,43,52,80,58,83,58,80,89,58,75,70,84,78,111

Mean predicted aligned error: 8.65 Å

Nearest PDB structures (foldseek):
  6b1z-assembly1_A  TM=8.308E-01  e=3.127E-11  Elizabethkingia anophelis
  6brl-assembly1_A  TM=8.264E-01  e=8.808E-11  Elizabethkingia meningoseptica
  8vc5-assembly1_A  TM=8.097E-01  e=3.304E-09  Pseudomonas aeruginosa PAO1
  8vc5-assembly1_B  TM=8.002E-01  e=2.390E-09  Pseudomonas aeruginosa PAO1
  5tgt-assembly1_A  TM=6.953E-01  e=3.760E-09  Pseudomonas aeruginosa PAO1

Organism: NCBI:txid144530

pLDDT: mean 84.27, std 13.26, range [34.66, 97.75]